Protein AF-A0A061A725-F1 (afdb_monomer_lite)

pLDDT: mean 84.01, std 18.47, range [31.19, 98.44]

InterPro domains:
  IPR010255 Haem peroxidase superfamily [SSF48113] (34-214)
  IPR019791 Haem peroxidase, animal-type [PF03098] (35-185)
  IPR019791 Haem peroxidase, animal-type [PS50292] (1-208)
  IPR037120 Haem peroxidase domain superfamily, animal type [G3DSA:1.10.640.10] (31-216)

Structure (mmCIF, N/CA/C/O backbone):
data_AF-A0A061A725-F1
#
_entry.id   AF-A0A061A725-F1
#
loop_
_atom_site.group_PDB
_atom_site.id
_atom_site.type_symbol
_atom_site.label_atom_id
_atom_site.label_alt_id
_atom_site.label_comp_id
_atom_site.label_asym_id
_atom_site.label_entity_id
_atom_site.label_seq_id
_atom_site.pdbx_PDB_ins_code
_atom_site.Cartn_x
_atom_site.Cartn_y
_atom_site.Cartn_z
_atom_site.occupancy
_atom_site.B_iso_or_equiv
_atom_site.auth_seq_id
_atom_site.auth_comp_id
_atom_site.auth_asym_id
_atom_site.auth_atom_id
_atom_site.pdbx_PDB_model_num
ATOM 1 N N . MET A 1 1 ? -7.471 28.308 19.945 1.00 39.19 1 MET A N 1
ATOM 2 C CA . MET A 1 1 ? -6.662 27.085 19.756 1.00 39.19 1 MET A CA 1
ATOM 3 C C . MET A 1 1 ? -7.588 25.907 19.963 1.00 39.19 1 MET A C 1
ATOM 5 O O . MET A 1 1 ? -8.139 25.799 21.049 1.00 39.19 1 MET A O 1
ATOM 9 N N . LEU A 1 2 ? -7.832 25.091 18.937 1.00 43.28 2 LEU A N 1
ATOM 10 C CA . LEU A 1 2 ? -8.512 23.812 19.145 1.00 43.28 2 LEU A CA 1
ATOM 11 C C . LEU A 1 2 ? -7.554 22.912 19.941 1.00 43.28 2 LEU A C 1
ATOM 13 O O . LEU A 1 2 ? -6.377 22.825 19.594 1.00 43.28 2 LEU A O 1
ATOM 17 N N . ASN A 1 3 ? -8.033 22.305 21.029 1.00 53.34 3 ASN A N 1
ATOM 18 C CA . ASN A 1 3 ? -7.300 21.249 21.731 1.00 53.34 3 ASN A CA 1
ATOM 19 C C . ASN A 1 3 ? -7.054 20.075 20.759 1.00 53.34 3 ASN A C 1
ATOM 21 O O . ASN A 1 3 ? -7.778 19.937 19.772 1.00 53.34 3 ASN A O 1
ATOM 25 N N . THR A 1 4 ? -6.059 19.225 21.016 1.00 57.47 4 THR A N 1
ATOM 26 C CA . THR A 1 4 ? -5.721 18.073 20.159 1.00 57.47 4 THR A CA 1
ATOM 27 C C . THR A 1 4 ? -6.929 17.174 19.879 1.00 57.47 4 THR A C 1
ATOM 29 O O . THR A 1 4 ? -7.073 16.704 18.755 1.00 57.47 4 THR A O 1
ATOM 32 N N . THR A 1 5 ? -7.844 17.022 20.841 1.00 61.50 5 THR A N 1
ATOM 33 C CA . THR A 1 5 ? -9.138 16.337 20.667 1.00 61.50 5 THR A CA 1
ATOM 34 C C . THR A 1 5 ? -10.045 17.027 19.645 1.00 61.50 5 THR A C 1
ATOM 36 O O . THR A 1 5 ? -10.492 16.389 18.700 1.00 61.50 5 THR A O 1
ATOM 39 N N . GLY A 1 6 ? -10.213 18.349 19.733 1.00 63.69 6 GLY A N 1
ATOM 40 C CA . GLY A 1 6 ? -11.041 19.111 18.789 1.00 63.69 6 GLY A CA 1
ATOM 41 C C . GLY A 1 6 ? -10.505 19.132 17.350 1.00 63.69 6 GLY A C 1
ATOM 42 O O . GLY A 1 6 ? -11.273 19.309 16.407 1.00 63.69 6 GLY A O 1
ATOM 43 N N . VAL A 1 7 ? -9.197 18.933 17.149 1.00 66.94 7 VAL A N 1
ATOM 44 C CA . VAL A 1 7 ? -8.611 18.776 15.804 1.00 66.94 7 VAL A CA 1
ATOM 45 C C . VAL A 1 7 ? -8.914 17.390 15.230 1.00 66.94 7 VAL A C 1
ATOM 47 O O . VAL A 1 7 ? -9.243 17.285 14.049 1.00 66.94 7 VAL A O 1
ATOM 50 N N . VAL A 1 8 ? -8.838 16.339 16.050 1.00 69.50 8 VAL A N 1
ATOM 51 C CA . VAL A 1 8 ? -9.175 14.967 15.637 1.00 69.50 8 VAL A CA 1
ATOM 52 C C . VAL A 1 8 ? -10.655 14.864 15.276 1.00 69.50 8 VAL A C 1
ATOM 54 O O . VAL A 1 8 ? -10.969 14.355 14.201 1.00 69.50 8 VAL A O 1
ATOM 57 N N . ASP A 1 9 ? -11.541 15.438 16.092 1.00 64.25 9 ASP A N 1
ATOM 58 C CA . ASP A 1 9 ? -12.985 15.472 15.827 1.00 64.25 9 ASP A CA 1
ATOM 59 C C . ASP A 1 9 ? -13.295 16.164 14.493 1.00 64.25 9 ASP A C 1
ATOM 61 O O . ASP A 1 9 ? -14.059 15.655 13.670 1.00 64.25 9 ASP A O 1
ATOM 65 N N . LEU A 1 10 ? -12.628 17.290 14.217 1.00 65.38 10 LEU A N 1
ATOM 66 C CA . LEU A 1 10 ? -12.783 18.018 12.960 1.00 65.38 10 LEU A CA 1
ATOM 67 C C . LEU A 1 10 ? -12.287 17.212 11.749 1.00 65.38 10 LEU A C 1
ATOM 69 O O . LEU A 1 10 ? -12.933 17.225 10.701 1.00 65.38 10 LEU A O 1
ATOM 73 N N . ILE A 1 11 ? -11.151 16.519 11.867 1.00 69.56 11 ILE A N 1
ATOM 74 C CA . ILE A 1 11 ? -10.603 15.684 10.786 1.00 69.56 11 ILE A CA 1
ATOM 75 C C . ILE A 1 11 ? -11.539 14.512 10.504 1.00 69.56 11 ILE A C 1
ATOM 77 O O . ILE A 1 11 ? -11.893 14.275 9.349 1.00 69.56 11 ILE A O 1
ATOM 81 N N . ILE A 1 12 ? -11.974 13.816 11.556 1.00 63.03 12 ILE A N 1
ATOM 82 C CA . ILE A 1 12 ? -12.902 12.693 11.458 1.00 63.03 12 ILE A CA 1
ATOM 83 C C . ILE A 1 12 ? -14.193 13.164 10.779 1.00 63.03 12 ILE A C 1
ATOM 85 O O . ILE A 1 12 ? -14.629 12.538 9.818 1.00 63.03 12 ILE A O 1
ATOM 89 N N . ASN A 1 13 ? -14.763 14.302 11.179 1.00 60.22 13 ASN A N 1
ATOM 90 C CA . ASN A 1 13 ? -15.973 14.847 10.555 1.00 60.22 13 ASN A CA 1
ATOM 91 C C . ASN A 1 13 ? -15.783 15.235 9.082 1.00 60.22 13 ASN A C 1
ATOM 93 O O . ASN A 1 13 ? -16.690 15.022 8.283 1.00 60.22 13 ASN A O 1
ATOM 97 N N . LYS A 1 14 ? -14.602 15.721 8.684 1.00 60.66 14 LYS A N 1
ATOM 98 C CA . LYS A 1 14 ? -14.328 16.097 7.288 1.00 60.66 14 LYS A CA 1
ATOM 99 C C . LYS A 1 14 ? -14.050 14.915 6.357 1.00 60.66 14 LYS A C 1
ATOM 101 O O . LYS A 1 14 ? -14.504 14.950 5.218 1.00 60.66 14 LYS A O 1
ATOM 106 N N . ILE A 1 15 ? -13.355 13.866 6.810 1.00 59.12 15 ILE A N 1
ATOM 107 C CA . ILE A 1 15 ? -13.051 12.683 5.974 1.00 59.12 15 ILE A CA 1
ATOM 108 C C . ILE A 1 15 ? -14.338 11.996 5.476 1.00 59.12 15 ILE A C 1
ATOM 110 O O . ILE A 1 15 ? -14.355 11.452 4.379 1.00 59.12 15 ILE A O 1
ATOM 114 N N . LYS A 1 16 ? -15.430 12.071 6.245 1.00 52.19 16 LYS A N 1
ATOM 115 C CA . LYS A 1 16 ? -16.720 11.410 5.959 1.00 52.19 16 LYS A CA 1
ATOM 116 C C . LYS A 1 16 ? -17.567 12.092 4.884 1.00 52.19 16 LYS A C 1
ATOM 118 O O . LYS A 1 16 ? -18.522 11.497 4.389 1.00 52.19 16 LYS A O 1
ATOM 123 N N . VAL A 1 17 ? -17.258 13.355 4.605 1.00 51.66 17 VAL A N 1
ATOM 124 C CA . VAL A 1 17 ? -18.004 14.219 3.682 1.00 51.66 17 VAL A CA 1
ATOM 125 C C . VAL A 1 17 ? -17.367 14.213 2.295 1.00 51.66 17 VAL A C 1
ATOM 127 O O . VAL A 1 17 ? -18.042 14.434 1.292 1.00 51.66 17 VAL A O 1
ATOM 130 N N . ILE A 1 18 ? -16.064 13.933 2.231 1.00 52.62 18 ILE A N 1
ATOM 131 C CA . ILE A 1 18 ? -15.333 13.880 0.973 1.00 52.62 18 ILE A CA 1
ATOM 132 C C . ILE A 1 18 ? -15.787 12.633 0.214 1.00 52.62 18 ILE A C 1
ATOM 134 O O . ILE A 1 18 ? -15.523 11.504 0.632 1.00 52.62 18 ILE A O 1
ATOM 138 N N . LYS A 1 19 ? -16.451 12.834 -0.929 1.00 53.91 19 LYS A N 1
ATOM 139 C CA . LYS A 1 19 ? -16.669 11.757 -1.893 1.00 53.91 19 LYS A CA 1
ATOM 140 C C . LYS A 1 19 ? -15.294 11.296 -2.354 1.00 53.91 19 LYS A C 1
ATOM 142 O O . LYS A 1 19 ? -14.575 12.030 -3.038 1.00 53.91 19 LYS A O 1
ATOM 147 N N . VAL A 1 20 ? -14.936 10.077 -1.959 1.00 54.81 20 VAL A N 1
ATOM 148 C CA . VAL A 1 20 ? -13.741 9.397 -2.456 1.00 54.81 20 VAL A CA 1
ATOM 149 C C . VAL A 1 20 ? -13.805 9.450 -3.982 1.00 54.81 20 VAL A C 1
ATOM 151 O O . VAL A 1 20 ? -14.817 9.081 -4.576 1.00 54.81 20 VAL A O 1
ATOM 154 N N . ILE A 1 21 ? -12.761 10.000 -4.606 1.00 51.84 21 ILE A N 1
ATOM 155 C CA . ILE A 1 21 ? -12.629 10.049 -6.068 1.00 51.84 21 ILE A CA 1
ATOM 156 C C . ILE A 1 21 ? -12.755 8.589 -6.590 1.00 51.84 21 ILE A C 1
ATOM 158 O O . ILE A 1 21 ? -12.402 7.659 -5.865 1.00 51.84 21 ILE A O 1
ATOM 162 N N . ASN A 1 22 ? -13.280 8.341 -7.791 1.00 48.12 22 ASN A N 1
ATOM 163 C CA . ASN A 1 22 ? -13.464 6.970 -8.307 1.00 48.12 22 ASN A CA 1
ATOM 164 C C . ASN A 1 22 ? -12.147 6.187 -8.345 1.00 48.12 22 ASN A C 1
ATOM 166 O O . ASN A 1 22 ? -11.198 6.672 -8.942 1.00 48.12 22 ASN A O 1
ATOM 170 N N . ILE A 1 23 ? -12.092 4.983 -7.763 1.00 51.72 23 ILE A N 1
ATOM 171 C CA . ILE A 1 23 ? -10.902 4.111 -7.791 1.00 51.72 23 ILE A CA 1
ATOM 172 C C . ILE A 1 23 ? -10.716 3.563 -9.216 1.00 51.72 23 ILE A C 1
ATOM 174 O O . ILE A 1 23 ? -11.106 2.440 -9.532 1.00 51.72 23 ILE A O 1
ATOM 178 N N . ASP A 1 24 ? -10.127 4.371 -10.084 1.00 49.53 24 ASP A N 1
ATOM 179 C CA . ASP A 1 24 ? -9.698 3.998 -11.424 1.00 49.53 24 ASP A CA 1
ATOM 180 C C . ASP A 1 24 ? -8.161 4.005 -11.519 1.00 49.53 24 ASP A C 1
ATOM 182 O O . ASP A 1 24 ? -7.440 4.325 -10.569 1.00 49.53 24 ASP A O 1
ATOM 186 N N . VAL A 1 25 ? -7.628 3.615 -12.678 1.00 50.94 25 VAL A N 1
ATOM 187 C CA . VAL A 1 25 ? -6.174 3.565 -12.928 1.00 50.94 25 VAL A CA 1
ATOM 188 C C . VAL A 1 25 ? -5.516 4.944 -12.736 1.00 50.94 25 VAL A C 1
ATOM 190 O O . VAL A 1 25 ? -4.330 5.028 -12.415 1.00 50.94 25 VAL A O 1
ATOM 193 N N . TYR A 1 26 ? -6.286 6.028 -12.862 1.00 53.75 26 TYR A N 1
ATOM 194 C CA . TYR A 1 26 ? -5.825 7.407 -12.723 1.00 53.75 26 TYR A CA 1
ATOM 195 C C . TYR A 1 26 ? -5.861 7.923 -11.282 1.00 53.75 26 TYR A C 1
ATOM 197 O O . TYR A 1 26 ? -5.245 8.947 -10.992 1.00 53.75 26 TYR A O 1
ATOM 205 N N . TRP A 1 27 ? -6.490 7.204 -10.350 1.00 51.94 27 TRP A N 1
ATOM 206 C CA . TRP A 1 27 ? -6.562 7.603 -8.942 1.00 51.94 27 TRP A CA 1
ATOM 207 C C . TRP A 1 27 ? -5.199 7.788 -8.282 1.00 51.94 27 TRP A C 1
ATOM 209 O O . TRP A 1 27 ? -4.999 8.648 -7.423 1.00 51.94 27 TRP A O 1
ATOM 219 N N . TRP A 1 28 ? -4.232 6.982 -8.709 1.00 51.03 28 TRP A N 1
ATOM 220 C CA . TRP A 1 28 ? -2.876 7.011 -8.181 1.00 51.03 28 TRP A CA 1
ATOM 221 C C . TRP A 1 28 ? -2.084 8.227 -8.680 1.00 51.03 28 TRP A C 1
ATOM 223 O O . TRP A 1 28 ? -1.073 8.558 -8.073 1.00 51.03 28 TRP A O 1
ATOM 233 N N . ALA A 1 29 ? -2.556 8.943 -9.707 1.00 48.28 29 ALA A N 1
ATOM 234 C CA . ALA A 1 29 ? -1.802 9.944 -10.465 1.00 48.28 29 ALA A CA 1
ATOM 235 C C . ALA A 1 29 ? -1.529 11.288 -9.757 1.00 48.28 29 ALA A C 1
ATOM 237 O O . ALA A 1 29 ? -1.037 12.208 -10.404 1.00 48.28 29 ALA A O 1
ATOM 238 N N . PHE A 1 30 ? -1.839 11.447 -8.463 1.00 54.41 30 PHE A N 1
ATOM 239 C CA . PHE A 1 30 ? -1.761 12.766 -7.814 1.00 54.41 30 PHE A CA 1
ATOM 240 C C . PHE A 1 30 ? -0.700 12.880 -6.712 1.00 54.41 30 PHE A C 1
ATOM 242 O O . PHE A 1 30 ? 0.356 13.459 -6.938 1.00 54.41 30 PHE A O 1
ATOM 249 N N . SER A 1 31 ? -0.955 12.384 -5.499 1.00 56.53 31 SER A N 1
ATOM 250 C CA . SER A 1 31 ? -0.033 12.579 -4.360 1.00 56.53 31 SER A CA 1
ATOM 251 C C . SER A 1 31 ? 0.803 11.340 -4.006 1.00 56.53 31 SER A C 1
ATOM 253 O O . SER A 1 31 ? 2.011 11.485 -3.804 1.00 56.53 31 SER A O 1
ATOM 255 N N . PRO A 1 32 ? 0.238 10.116 -3.972 1.00 61.28 32 PRO A N 1
ATOM 256 C CA . PRO A 1 32 ? 1.014 8.929 -3.613 1.00 61.28 32 PRO A CA 1
ATOM 257 C C . PRO A 1 32 ? 2.071 8.537 -4.657 1.00 61.28 32 PRO A C 1
ATOM 259 O O . PRO A 1 32 ? 3.076 7.935 -4.284 1.00 61.28 32 PRO A O 1
ATOM 262 N N . LEU A 1 33 ? 1.862 8.870 -5.937 1.00 75.88 33 LEU A N 1
ATOM 263 C CA . LEU A 1 33 ? 2.775 8.496 -7.022 1.00 75.88 33 LEU A CA 1
ATOM 264 C C . LEU A 1 33 ? 4.117 9.227 -6.965 1.00 75.88 33 LEU A C 1
ATOM 266 O O . LEU A 1 33 ? 5.129 8.592 -7.185 1.00 75.88 33 LEU A O 1
ATOM 270 N N . ASP A 1 34 ? 4.154 10.517 -6.629 1.00 78.62 34 ASP A N 1
ATOM 271 C CA . ASP A 1 34 ? 5.414 11.285 -6.671 1.00 78.62 34 ASP A CA 1
ATOM 272 C C . ASP A 1 34 ? 5.893 11.759 -5.291 1.00 78.62 34 ASP A C 1
ATOM 274 O O . ASP A 1 34 ? 7.074 12.064 -5.090 1.00 78.62 34 ASP A O 1
ATOM 278 N N . TYR A 1 35 ? 4.986 11.830 -4.312 1.00 85.44 35 TYR A N 1
ATOM 279 C CA . TYR A 1 35 ? 5.240 12.488 -3.030 1.00 85.44 35 TYR A CA 1
ATOM 280 C C . TYR A 1 35 ? 5.041 11.580 -1.808 1.00 85.44 35 TYR A C 1
ATOM 282 O O . TYR A 1 35 ? 4.995 12.085 -0.682 1.00 85.44 35 TYR A O 1
ATOM 290 N N . MET A 1 36 ? 5.002 10.252 -1.978 1.00 87.88 36 MET A N 1
ATOM 291 C CA . MET A 1 36 ? 5.005 9.321 -0.843 1.00 87.88 36 MET A CA 1
ATOM 292 C C . MET A 1 36 ? 6.300 9.461 -0.036 1.00 87.88 36 MET A C 1
ATOM 294 O O . MET A 1 36 ? 7.381 9.595 -0.605 1.00 87.88 36 MET A O 1
ATOM 298 N N . TYR A 1 37 ? 6.224 9.415 1.294 1.00 88.94 37 TYR A N 1
ATOM 299 C CA . TYR A 1 37 ? 7.407 9.539 2.148 1.00 88.94 37 TYR A CA 1
ATOM 300 C C . TYR A 1 37 ? 8.433 8.441 1.852 1.00 88.94 37 TYR A C 1
ATOM 302 O O . TYR A 1 37 ? 8.147 7.251 1.972 1.00 88.94 37 TYR A O 1
ATOM 310 N N . GLY A 1 38 ? 9.642 8.860 1.480 1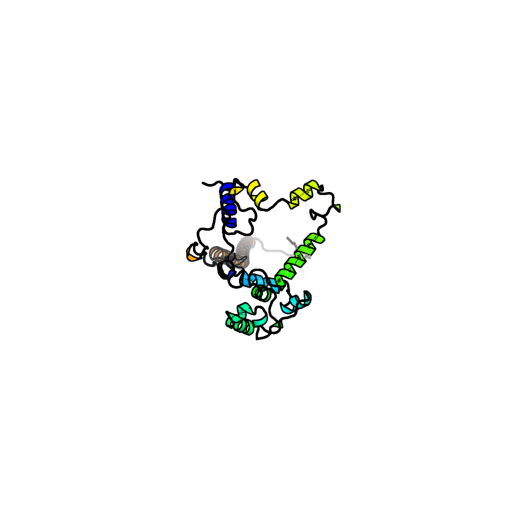.00 88.25 38 GLY A N 1
ATOM 311 C CA . GLY A 1 38 ? 10.729 7.935 1.194 1.00 88.25 38 GLY A CA 1
ATOM 312 C C . GLY A 1 38 ? 11.352 7.388 2.487 1.00 88.25 38 GLY A C 1
ATOM 313 O O . GLY A 1 38 ? 11.639 8.165 3.399 1.00 88.25 38 GLY A O 1
ATOM 314 N N . PRO A 1 39 ? 11.594 6.068 2.593 1.00 87.12 39 PRO A N 1
ATOM 315 C CA . PRO A 1 39 ? 12.059 5.446 3.837 1.00 87.12 39 PRO A CA 1
ATOM 316 C C . PRO A 1 39 ? 13.566 5.603 4.099 1.00 87.12 39 PRO A C 1
ATOM 318 O O . PRO A 1 39 ? 14.034 5.298 5.191 1.00 87.12 39 PRO A O 1
ATOM 321 N N . LEU A 1 40 ? 14.347 6.013 3.094 1.00 87.38 40 LEU A N 1
ATOM 322 C CA . LEU A 1 40 ? 15.813 6.003 3.143 1.00 87.38 40 LEU A CA 1
ATOM 323 C C . LEU A 1 40 ? 16.404 7.348 2.692 1.00 87.38 40 LEU A C 1
ATOM 325 O O . LEU A 1 40 ? 16.237 8.379 3.335 1.00 87.38 40 LEU A O 1
ATOM 329 N N . ARG A 1 41 ? 17.139 7.339 1.577 1.00 89.00 41 ARG A N 1
ATOM 330 C CA . ARG A 1 41 ? 17.987 8.447 1.124 1.00 89.00 41 ARG A CA 1
ATOM 331 C C . ARG A 1 41 ? 17.206 9.654 0.607 1.00 89.00 41 ARG A C 1
ATOM 333 O O . ARG A 1 41 ? 17.782 10.731 0.502 1.00 89.00 41 ARG A O 1
ATOM 340 N N . PHE A 1 42 ? 15.945 9.484 0.241 1.00 92.88 42 PHE A N 1
ATOM 341 C CA . PHE A 1 42 ? 15.110 10.534 -0.333 1.00 92.88 42 PHE A CA 1
ATOM 342 C C . PHE A 1 42 ? 13.906 10.778 0.571 1.00 92.88 42 PHE A C 1
ATOM 344 O O . PHE A 1 42 ? 13.352 9.827 1.109 1.00 92.88 42 PHE A O 1
ATOM 351 N N . SER A 1 43 ? 13.494 12.036 0.729 1.00 93.00 43 SER A N 1
ATOM 352 C CA . SER A 1 43 ? 12.316 12.398 1.531 1.00 93.00 43 SER A CA 1
ATOM 353 C C . SER A 1 43 ? 10.990 12.088 0.836 1.00 93.00 43 SER A C 1
ATOM 355 O O . SER A 1 43 ? 9.953 12.012 1.499 1.00 93.00 43 SER A O 1
ATOM 357 N N . ARG A 1 44 ? 11.017 11.896 -0.487 1.00 93.25 44 ARG A N 1
ATOM 358 C CA . ARG A 1 44 ? 9.879 11.520 -1.333 1.00 93.25 44 ARG A CA 1
ATOM 359 C C . ARG A 1 44 ? 10.249 10.320 -2.207 1.00 93.25 44 ARG A C 1
ATOM 361 O O . ARG A 1 44 ? 11.430 10.097 -2.477 1.00 93.25 44 ARG A O 1
ATOM 368 N N . SER A 1 45 ? 9.251 9.545 -2.598 1.00 91.31 45 SER A N 1
ATOM 369 C CA . SER A 1 45 ? 9.361 8.300 -3.353 1.00 91.31 45 SER A CA 1
ATOM 370 C C . SER A 1 45 ? 8.053 8.007 -4.078 1.00 91.31 45 SER A C 1
ATOM 372 O O . SER A 1 45 ? 7.023 8.589 -3.740 1.00 91.31 45 SER A O 1
ATOM 374 N N . ASP A 1 46 ? 8.112 7.072 -5.020 1.00 90.69 46 ASP A N 1
ATOM 375 C CA . ASP A 1 46 ? 6.950 6.628 -5.776 1.00 90.69 46 ASP A CA 1
ATOM 376 C C . ASP A 1 46 ? 6.303 5.399 -5.133 1.00 90.69 46 ASP A C 1
ATOM 378 O O . ASP A 1 46 ? 6.914 4.329 -5.058 1.00 90.69 46 ASP A O 1
ATOM 382 N N . LEU A 1 47 ? 5.063 5.547 -4.646 1.00 90.00 47 LEU A N 1
ATOM 383 C CA . LEU A 1 47 ? 4.334 4.453 -4.003 1.00 90.00 47 LEU A CA 1
ATOM 384 C C . LEU A 1 47 ? 4.035 3.300 -4.967 1.00 90.00 47 LEU A C 1
ATOM 386 O O . LEU A 1 47 ? 4.102 2.141 -4.555 1.00 90.00 47 LEU A O 1
ATOM 390 N N . VAL A 1 48 ? 3.685 3.592 -6.219 1.00 89.75 48 VAL A N 1
ATOM 391 C CA . VAL A 1 48 ? 3.335 2.582 -7.227 1.00 89.75 48 VAL A CA 1
ATOM 392 C C . VAL A 1 48 ? 4.582 1.782 -7.583 1.00 89.75 48 VAL A C 1
ATOM 394 O O . VAL A 1 48 ? 4.562 0.553 -7.493 1.00 89.75 48 VAL A O 1
ATOM 397 N N . ALA A 1 49 ? 5.698 2.454 -7.865 1.00 91.31 49 ALA A N 1
ATOM 398 C CA . ALA A 1 49 ? 6.978 1.802 -8.117 1.00 91.31 49 ALA A CA 1
ATOM 399 C C . ALA A 1 49 ? 7.449 0.982 -6.907 1.00 91.31 49 ALA A C 1
ATOM 401 O O . ALA A 1 49 ? 7.887 -0.157 -7.069 1.00 91.31 49 ALA A O 1
ATOM 402 N N . LEU A 1 50 ? 7.320 1.511 -5.684 1.00 92.25 50 LEU A N 1
ATOM 403 C CA . LEU A 1 50 ? 7.632 0.765 -4.461 1.00 92.25 50 LEU A CA 1
ATOM 404 C C . LEU A 1 50 ? 6.732 -0.460 -4.284 1.00 92.25 50 LEU A C 1
ATOM 406 O O . LEU A 1 50 ? 7.205 -1.490 -3.810 1.00 92.25 50 LEU A O 1
ATOM 410 N N . THR A 1 51 ? 5.457 -0.372 -4.662 1.00 92.38 51 THR A N 1
ATOM 411 C CA . THR A 1 51 ? 4.513 -1.493 -4.572 1.00 92.38 51 THR A CA 1
ATOM 412 C C . THR A 1 51 ? 4.853 -2.583 -5.583 1.00 92.38 51 THR A C 1
ATOM 414 O O . THR A 1 51 ? 4.891 -3.755 -5.213 1.00 92.38 51 THR A O 1
ATOM 417 N N . VAL A 1 52 ? 5.199 -2.215 -6.820 1.00 94.44 52 VAL A N 1
ATOM 418 C CA . VAL A 1 52 ? 5.703 -3.161 -7.830 1.00 94.44 52 VAL A CA 1
ATOM 419 C C . VAL A 1 52 ? 6.995 -3.825 -7.350 1.00 94.44 52 VAL A C 1
ATOM 421 O O . VAL A 1 52 ? 7.091 -5.051 -7.350 1.00 94.44 52 VAL A O 1
ATOM 424 N N . GLN A 1 53 ? 7.965 -3.048 -6.857 1.00 95.56 53 GLN A N 1
ATOM 425 C CA . GLN A 1 53 ? 9.220 -3.605 -6.340 1.00 95.56 53 GLN A CA 1
ATOM 426 C C . GLN A 1 53 ? 9.004 -4.511 -5.127 1.00 95.56 53 GLN A C 1
ATOM 428 O O . GLN A 1 53 ? 9.651 -5.546 -5.019 1.00 95.56 53 GLN A O 1
ATOM 433 N N . ARG A 1 54 ? 8.061 -4.173 -4.243 1.00 95.81 54 ARG A N 1
ATOM 434 C CA . ARG A 1 54 ? 7.670 -5.036 -3.124 1.00 95.81 54 ARG A CA 1
ATOM 435 C C . ARG A 1 54 ? 7.039 -6.340 -3.608 1.00 95.81 54 ARG A C 1
ATOM 437 O O . ARG A 1 54 ? 7.312 -7.389 -3.040 1.00 95.81 54 ARG A O 1
ATOM 444 N N . GLY A 1 55 ? 6.225 -6.290 -4.662 1.00 96.56 55 GLY A N 1
ATOM 445 C CA . GLY A 1 55 ? 5.688 -7.492 -5.296 1.00 96.56 55 GLY A CA 1
ATOM 446 C C . GLY A 1 55 ? 6.790 -8.408 -5.833 1.00 96.56 55 GLY A C 1
ATOM 447 O O . GLY A 1 55 ? 6.742 -9.615 -5.612 1.00 96.56 55 GLY A O 1
ATOM 448 N N . ARG A 1 56 ? 7.820 -7.829 -6.461 1.00 97.31 56 ARG A N 1
ATOM 449 C CA . ARG A 1 56 ? 9.006 -8.566 -6.930 1.00 97.31 56 ARG A CA 1
ATOM 450 C C . ARG A 1 56 ? 9.825 -9.151 -5.783 1.00 97.31 56 ARG A C 1
ATOM 452 O O . ARG A 1 56 ? 10.228 -10.304 -5.869 1.00 97.31 56 ARG A O 1
ATOM 459 N N . ASP A 1 57 ? 10.039 -8.383 -4.716 1.00 97.94 57 ASP A N 1
ATOM 460 C CA . ASP A 1 57 ? 10.775 -8.813 -3.518 1.00 97.94 57 ASP A CA 1
ATOM 461 C C . ASP A 1 57 ? 10.105 -10.013 -2.830 1.00 97.94 57 ASP A C 1
ATOM 463 O O . ASP A 1 57 ? 10.766 -10.988 -2.479 1.00 97.94 57 ASP A O 1
ATOM 467 N N . PHE A 1 58 ? 8.772 -10.002 -2.737 1.00 97.50 58 PHE A N 1
ATOM 468 C CA . PHE A 1 58 ? 8.002 -11.144 -2.238 1.00 97.50 58 PHE A CA 1
ATOM 469 C C . PHE A 1 58 ? 7.877 -12.304 -3.233 1.00 97.50 58 PHE A C 1
ATOM 471 O O . PHE A 1 58 ? 7.299 -13.333 -2.885 1.00 97.50 58 PHE A O 1
ATOM 478 N N . GLY A 1 59 ? 8.393 -12.160 -4.458 1.00 97.38 59 GLY A N 1
ATOM 479 C CA . GLY A 1 59 ? 8.286 -13.181 -5.496 1.00 97.38 59 GLY A CA 1
ATOM 480 C C . GLY A 1 59 ? 6.839 -13.469 -5.894 1.00 97.38 59 GLY A C 1
ATOM 481 O O . GLY A 1 59 ? 6.482 -14.630 -6.091 1.00 97.38 59 GLY A O 1
ATOM 482 N N . LEU A 1 60 ? 5.990 -12.435 -5.964 1.00 97.75 60 LEU A N 1
ATOM 483 C CA . LEU A 1 60 ? 4.596 -12.613 -6.364 1.00 97.75 60 LEU A CA 1
ATOM 484 C C . LEU A 1 60 ? 4.507 -13.224 -7.774 1.00 97.75 60 LEU A C 1
ATOM 486 O O . LEU A 1 60 ? 5.283 -12.839 -8.654 1.00 97.75 60 LEU A O 1
ATOM 490 N N . PRO A 1 61 ? 3.552 -14.143 -8.014 1.00 97.75 61 PRO A N 1
ATOM 491 C CA . PRO A 1 61 ? 3.352 -14.701 -9.341 1.00 97.75 61 PRO A CA 1
ATOM 492 C C . PRO A 1 61 ? 2.857 -13.637 -10.327 1.00 97.75 61 PRO A C 1
ATOM 494 O O . PRO A 1 61 ? 2.343 -12.580 -9.942 1.00 97.75 61 PRO A O 1
ATOM 497 N N . SER A 1 62 ? 2.984 -13.938 -11.620 1.00 98.06 62 SER A N 1
ATOM 498 C CA . SER A 1 62 ? 2.396 -13.106 -12.671 1.00 98.06 62 SER A CA 1
ATOM 499 C C . SER A 1 62 ? 0.875 -13.025 -12.529 1.00 98.06 62 SER A C 1
ATOM 501 O O . SER A 1 62 ? 0.224 -13.893 -11.944 1.00 98.06 62 SER A O 1
ATOM 503 N N . TYR A 1 63 ? 0.295 -11.987 -13.117 1.00 98.12 63 TYR A N 1
ATOM 504 C CA . TYR A 1 63 ? -1.142 -11.766 -13.168 1.00 98.12 63 TYR A CA 1
ATOM 505 C C . TYR A 1 63 ? -1.902 -13.002 -13.675 1.00 98.12 63 TYR A C 1
ATOM 507 O O . TYR A 1 63 ? -2.831 -13.455 -13.010 1.00 98.12 63 TYR A O 1
ATOM 515 N N . ASN A 1 64 ? -1.471 -13.612 -14.784 1.00 98.00 64 ASN A N 1
ATOM 516 C CA . ASN A 1 64 ? -2.136 -14.801 -15.328 1.00 98.00 64 ASN A CA 1
ATOM 517 C C . ASN A 1 64 ? -1.971 -16.044 -14.443 1.00 98.00 64 ASN A C 1
ATOM 519 O O . ASN A 1 64 ? -2.946 -16.762 -14.245 1.00 98.00 64 ASN A O 1
ATOM 523 N N . GLN A 1 65 ? -0.799 -16.262 -13.838 1.00 98.25 65 GLN A N 1
ATOM 524 C CA . GLN A 1 65 ? -0.619 -17.364 -12.881 1.00 98.25 65 GLN A CA 1
ATOM 525 C C . GLN A 1 65 ? -1.533 -17.213 -11.659 1.00 98.25 65 GLN A C 1
ATOM 527 O O . GLN A 1 65 ? -2.071 -18.195 -11.154 1.00 98.25 65 GLN A O 1
ATOM 532 N N . VAL A 1 66 ? -1.730 -15.980 -11.182 1.00 98.12 66 VAL A N 1
ATOM 533 C CA . VAL A 1 66 ? -2.664 -15.698 -10.086 1.00 98.12 66 VAL A CA 1
ATOM 534 C C . VAL A 1 66 ? -4.100 -15.959 -10.526 1.00 98.12 66 VAL A C 1
ATOM 536 O O . VAL A 1 66 ? -4.843 -16.593 -9.784 1.00 98.12 66 VAL A O 1
ATOM 539 N N . ARG A 1 67 ? -4.494 -15.532 -11.733 1.00 98.06 67 ARG A N 1
ATOM 540 C CA . ARG A 1 67 ? -5.821 -15.842 -12.289 1.00 98.06 67 ARG A CA 1
ATOM 541 C C . ARG A 1 67 ? -6.076 -17.343 -12.310 1.00 98.06 67 ARG A C 1
ATOM 543 O O . ARG A 1 67 ? -7.065 -17.785 -11.738 1.00 98.06 67 ARG A O 1
ATOM 550 N N . GLU A 1 68 ? -5.157 -18.114 -12.880 1.00 97.88 68 GLU A N 1
ATOM 551 C CA . GLU A 1 68 ? -5.255 -19.574 -12.936 1.00 97.88 68 GLU A CA 1
ATOM 552 C C . GLU A 1 68 ? -5.343 -20.196 -11.537 1.00 97.88 68 GLU A C 1
ATOM 554 O O . GLU A 1 68 ? -6.210 -21.033 -11.287 1.00 97.88 68 GLU A O 1
ATOM 559 N N . GLY A 1 69 ? -4.508 -19.741 -10.596 1.00 97.31 69 GLY A N 1
ATOM 560 C CA . GLY A 1 69 ? -4.531 -20.198 -9.203 1.00 97.31 69 GLY A CA 1
ATOM 561 C C . GLY A 1 69 ? -5.842 -19.896 -8.469 1.00 97.31 69 GLY A C 1
ATOM 562 O O . GLY A 1 69 ? -6.209 -20.617 -7.545 1.00 97.31 69 GLY A O 1
ATOM 563 N N . LEU A 1 70 ? -6.572 -18.866 -8.902 1.00 97.12 70 LEU A N 1
ATOM 564 C CA . LEU A 1 70 ? -7.904 -18.509 -8.408 1.00 97.12 70 LEU A CA 1
ATOM 565 C C . LEU A 1 70 ? -9.044 -19.178 -9.201 1.00 97.12 70 LEU A C 1
ATOM 567 O O . LEU A 1 70 ? -10.213 -18.903 -8.932 1.00 97.12 70 LEU A O 1
ATOM 571 N N . GLY A 1 71 ? -8.735 -20.031 -10.184 1.00 97.00 71 GLY A N 1
ATOM 572 C CA . GLY A 1 71 ? -9.724 -20.653 -11.071 1.00 97.00 71 GLY A CA 1
ATOM 573 C C . GLY A 1 71 ? -10.335 -19.693 -12.099 1.00 97.00 71 GLY A C 1
ATOM 574 O O . GLY A 1 71 ? -11.398 -19.972 -12.651 1.00 97.00 71 GLY A O 1
ATOM 575 N N . LEU A 1 72 ? -9.689 -18.553 -12.347 1.00 96.62 72 LEU A N 1
ATOM 576 C CA . LEU A 1 72 ? -10.079 -17.569 -13.351 1.00 96.62 72 LEU A CA 1
ATOM 577 C C . LEU A 1 72 ? -9.389 -17.864 -14.687 1.00 96.62 72 LEU A C 1
ATOM 579 O O . LEU A 1 72 ? -8.258 -18.345 -14.733 1.00 96.62 72 LEU A O 1
ATOM 583 N N . VAL A 1 73 ? -10.060 -17.524 -15.788 1.00 96.31 73 VAL A N 1
ATOM 584 C CA . VAL A 1 73 ? -9.508 -17.699 -17.139 1.00 96.31 73 VAL A CA 1
ATOM 585 C C . VAL A 1 73 ? -8.349 -16.714 -17.347 1.00 96.31 73 VAL A C 1
ATOM 587 O O . VAL A 1 73 ? -8.570 -15.515 -17.135 1.00 96.31 73 VAL A O 1
ATOM 590 N N . PRO A 1 74 ? -7.141 -17.164 -17.739 1.00 96.56 74 PRO A N 1
ATOM 591 C CA . PRO A 1 74 ? -6.019 -16.277 -18.036 1.00 96.56 74 PRO A CA 1
ATOM 592 C C . PRO A 1 74 ? -6.331 -15.378 -19.237 1.00 96.56 74 PRO A C 1
ATOM 594 O O . PRO A 1 74 ? -7.140 -15.715 -20.099 1.00 96.56 74 PRO A O 1
ATOM 597 N N . VAL A 1 75 ? -5.690 -14.214 -19.291 1.00 96.19 75 VAL A N 1
ATOM 598 C CA . VAL A 1 75 ? -5.902 -13.240 -20.364 1.00 96.19 75 VAL A CA 1
ATOM 599 C C . VAL A 1 75 ? -4.828 -13.405 -21.439 1.00 96.19 75 VAL A C 1
ATOM 601 O O . VAL A 1 75 ? -3.637 -13.382 -21.133 1.00 96.19 75 VAL A O 1
ATOM 604 N N . GLU A 1 76 ? -5.241 -13.542 -22.701 1.00 95.12 76 GLU A N 1
ATOM 605 C CA . GLU A 1 76 ? -4.323 -13.728 -23.838 1.00 95.12 76 GLU A CA 1
ATOM 606 C C . GLU A 1 76 ? -3.962 -12.420 -24.554 1.00 95.12 76 GLU A C 1
ATOM 608 O O . GLU A 1 76 ? -2.917 -12.330 -25.198 1.00 95.12 76 GLU A O 1
ATOM 613 N N . ARG A 1 77 ? -4.814 -11.391 -24.460 1.00 95.56 77 ARG A N 1
ATOM 614 C CA . ARG A 1 77 ? -4.619 -10.106 -25.145 1.00 95.56 77 ARG A CA 1
ATOM 615 C C . ARG A 1 77 ? -4.655 -8.955 -24.157 1.00 95.56 77 ARG A C 1
ATOM 617 O O . ARG A 1 77 ? -5.512 -8.896 -23.287 1.00 95.56 77 ARG A O 1
ATOM 624 N N . TRP A 1 78 ? -3.772 -7.983 -24.355 1.00 96.06 78 TRP A N 1
ATOM 625 C CA . TRP A 1 78 ? -3.638 -6.825 -23.468 1.00 96.06 78 TRP A CA 1
ATOM 626 C C . TRP A 1 78 ? -4.953 -6.067 -23.257 1.00 96.06 78 TRP A C 1
ATOM 628 O O . TRP A 1 78 ? -5.315 -5.768 -22.124 1.00 96.06 78 TRP A O 1
ATOM 638 N N . GLY A 1 79 ? -5.707 -5.831 -24.332 1.00 93.62 79 GLY A N 1
ATOM 639 C CA . GLY A 1 79 ? -6.993 -5.135 -24.262 1.00 93.62 79 GLY A CA 1
ATOM 640 C C . GLY A 1 79 ? -8.106 -5.900 -23.536 1.00 93.62 79 GLY A C 1
ATOM 641 O O . GLY A 1 79 ? -9.087 -5.283 -23.129 1.00 93.62 79 GLY A O 1
ATOM 642 N N . ASP A 1 80 ? -7.955 -7.213 -23.340 1.00 95.25 80 ASP A N 1
ATOM 643 C CA . ASP A 1 80 ? -8.951 -8.048 -22.661 1.00 95.25 80 ASP A CA 1
ATOM 644 C C . ASP A 1 80 ? -8.823 -7.962 -21.129 1.00 95.25 80 ASP A C 1
ATOM 646 O O . ASP A 1 80 ? -9.736 -8.374 -20.418 1.00 95.25 80 ASP A O 1
ATOM 650 N N . VAL A 1 81 ? -7.731 -7.379 -20.606 1.00 94.75 81 VAL A N 1
ATOM 651 C CA . VAL A 1 81 ? -7.583 -7.086 -19.167 1.00 94.75 81 VAL A CA 1
ATOM 652 C C . VAL A 1 81 ? -8.669 -6.108 -18.709 1.00 94.75 81 VAL A C 1
ATOM 654 O O . VAL A 1 81 ? -9.238 -6.276 -17.635 1.00 94.75 81 VAL A O 1
ATOM 657 N N . ASN A 1 82 ? -8.987 -5.110 -19.538 1.00 95.06 82 ASN A N 1
ATOM 658 C CA . ASN A 1 82 ? -10.123 -4.219 -19.324 1.00 95.06 82 ASN A CA 1
ATOM 659 C C . ASN A 1 82 ? -10.674 -3.722 -20.675 1.00 95.06 82 ASN A C 1
ATOM 661 O O . ASN A 1 82 ? -10.192 -2.720 -21.215 1.00 95.06 82 ASN A O 1
ATOM 665 N N . PRO A 1 83 ? -11.708 -4.393 -21.221 1.00 93.75 83 PRO A N 1
ATOM 666 C CA . PRO A 1 83 ? -12.273 -4.059 -22.530 1.00 93.75 83 PRO A CA 1
ATOM 667 C C . PRO A 1 83 ? -12.852 -2.641 -22.616 1.00 93.75 83 PRO A C 1
ATOM 669 O O . PRO A 1 83 ? -12.798 -2.002 -23.672 1.00 93.75 83 PRO A O 1
ATOM 672 N N . GLN A 1 84 ? -13.397 -2.130 -21.506 1.00 91.88 84 GLN A N 1
ATOM 673 C CA . GLN A 1 84 ? -13.962 -0.783 -21.447 1.00 91.88 84 GLN A CA 1
ATOM 674 C C . GLN A 1 84 ? -12.855 0.268 -21.558 1.00 91.88 84 GLN A C 1
ATOM 676 O O . GLN A 1 84 ? -12.928 1.147 -22.418 1.00 91.88 84 GLN A O 1
ATOM 681 N N . LEU A 1 85 ? -11.791 0.126 -20.759 1.00 90.50 85 LEU A N 1
ATOM 682 C CA . LEU A 1 85 ? -10.632 1.016 -20.817 1.00 90.50 85 LEU A CA 1
ATOM 683 C C . LEU A 1 85 ? -9.898 0.900 -22.155 1.00 90.50 85 LEU A C 1
ATOM 685 O O . LEU A 1 85 ? -9.402 1.894 -22.667 1.00 90.50 85 LEU A O 1
ATOM 689 N N . ASN A 1 86 ? -9.853 -0.286 -22.764 1.00 94.19 86 ASN A N 1
ATOM 690 C CA . ASN A 1 86 ? -9.232 -0.461 -24.076 1.00 94.19 86 ASN A CA 1
ATOM 691 C C . ASN A 1 86 ? -10.007 0.271 -25.182 1.00 94.19 86 ASN A C 1
ATOM 693 O O . ASN A 1 86 ? -9.417 0.749 -26.147 1.00 94.19 86 ASN A O 1
ATOM 697 N N . THR A 1 87 ? -11.326 0.406 -25.028 1.00 94.44 87 THR A N 1
ATOM 698 C CA . THR A 1 87 ? -12.157 1.169 -25.967 1.00 94.44 87 THR A CA 1
ATOM 699 C C . THR A 1 87 ? -11.890 2.672 -25.859 1.00 94.44 87 THR A C 1
ATOM 701 O O . THR A 1 87 ? -11.829 3.358 -26.878 1.00 94.44 87 THR A O 1
ATOM 704 N N . THR A 1 88 ? -11.711 3.199 -24.644 1.00 93.44 88 THR A N 1
ATOM 705 C CA . THR A 1 88 ? -11.510 4.640 -24.407 1.00 93.44 88 THR A CA 1
ATOM 706 C C . THR A 1 88 ? -10.047 5.073 -24.516 1.00 93.44 88 THR A C 1
ATOM 708 O O . THR A 1 88 ? -9.770 6.189 -24.953 1.00 93.44 88 THR A O 1
ATOM 711 N N . ASN A 1 89 ? -9.106 4.199 -24.159 1.00 91.56 89 ASN A N 1
ATOM 712 C CA . ASN A 1 89 ? -7.669 4.446 -24.192 1.00 91.56 89 ASN A CA 1
ATOM 713 C C . ASN A 1 89 ? -6.875 3.209 -24.671 1.00 91.56 89 ASN A C 1
ATOM 715 O O . ASN A 1 89 ? -6.156 2.573 -23.896 1.00 91.56 89 ASN A O 1
ATOM 719 N N . PRO A 1 90 ? -6.936 2.878 -25.972 1.00 94.31 90 PRO A N 1
ATOM 720 C CA . PRO A 1 90 ? -6.183 1.753 -26.527 1.00 94.31 90 PRO A CA 1
ATOM 721 C C . PRO A 1 90 ? -4.663 1.990 -26.547 1.00 94.31 90 PRO A C 1
ATOM 723 O O . PRO A 1 90 ? -3.899 1.037 -26.685 1.00 94.31 90 PRO A O 1
ATOM 726 N N . GLN A 1 91 ? -4.200 3.245 -26.446 1.00 95.00 91 GLN A N 1
ATOM 727 C CA . GLN A 1 91 ? -2.765 3.549 -26.427 1.00 95.00 91 GLN A CA 1
ATOM 728 C C . GLN A 1 91 ? -2.104 3.032 -25.148 1.00 95.00 91 GLN A C 1
ATOM 730 O O . GLN A 1 91 ? -1.024 2.461 -25.228 1.00 95.00 91 GLN A O 1
ATOM 735 N N . LEU A 1 92 ? -2.791 3.125 -24.006 1.00 92.81 92 LEU A N 1
ATOM 736 C CA . LEU A 1 92 ? -2.306 2.595 -22.732 1.00 92.81 92 LEU A CA 1
ATOM 737 C C . LEU A 1 92 ? -1.931 1.112 -22.829 1.00 92.81 92 LEU A C 1
ATOM 739 O O . LEU A 1 92 ? -0.875 0.712 -22.350 1.00 92.81 92 LEU A O 1
ATOM 743 N N . PHE A 1 93 ? -2.764 0.294 -23.479 1.00 95.25 93 PHE A N 1
ATOM 744 C CA . PHE A 1 93 ? -2.486 -1.136 -23.635 1.00 95.25 93 PHE A CA 1
ATOM 745 C C . PHE A 1 93 ? -1.361 -1.420 -24.632 1.00 95.25 93 PHE A C 1
ATOM 747 O O . PHE A 1 93 ? -0.672 -2.426 -24.476 1.00 95.25 93 PHE A O 1
ATOM 754 N N . ARG A 1 94 ? -1.143 -0.544 -25.624 1.00 95.94 94 ARG A N 1
ATOM 755 C CA . ARG A 1 94 ? 0.025 -0.626 -26.516 1.00 95.94 94 ARG A CA 1
ATOM 756 C C . ARG A 1 94 ? 1.314 -0.318 -25.762 1.00 95.94 94 ARG A C 1
ATOM 758 O O . ARG A 1 94 ? 2.230 -1.129 -25.799 1.00 95.94 94 ARG A O 1
ATOM 765 N N . ASP A 1 95 ? 1.340 0.779 -25.011 1.00 95.69 95 ASP A N 1
ATOM 766 C CA . ASP A 1 95 ? 2.509 1.182 -24.222 1.00 95.69 95 ASP A CA 1
ATOM 767 C C . ASP A 1 95 ? 2.844 0.134 -23.150 1.00 95.69 95 ASP A C 1
ATOM 769 O O . ASP A 1 95 ? 4.008 -0.195 -22.918 1.00 95.69 95 ASP A O 1
ATOM 773 N N . LEU A 1 96 ? 1.814 -0.439 -22.522 1.00 94.69 96 LEU A N 1
ATOM 774 C CA . LEU A 1 96 ? 1.963 -1.527 -21.563 1.00 94.69 96 LEU A CA 1
ATOM 775 C C . LEU A 1 96 ? 2.510 -2.796 -22.225 1.00 94.69 96 LEU A C 1
ATOM 777 O O . LEU A 1 96 ? 3.422 -3.418 -21.684 1.00 94.69 96 LEU A O 1
ATOM 781 N N . ALA A 1 97 ? 1.990 -3.172 -23.396 1.00 96.81 97 ALA A N 1
ATOM 782 C CA . ALA A 1 97 ? 2.516 -4.304 -24.144 1.00 96.81 97 ALA A CA 1
ATOM 783 C C . ALA A 1 97 ? 3.998 -4.100 -24.477 1.00 96.81 97 ALA A C 1
ATOM 785 O O . ALA A 1 97 ? 4.799 -4.999 -24.236 1.00 96.81 97 ALA A O 1
ATOM 786 N N . ASP A 1 98 ? 4.377 -2.913 -24.949 1.00 97.56 98 ASP A N 1
ATOM 787 C CA . ASP A 1 98 ? 5.765 -2.574 -25.270 1.00 97.56 98 ASP A CA 1
ATOM 788 C C . ASP A 1 98 ? 6.675 -2.643 -24.032 1.00 97.56 98 ASP A C 1
ATOM 790 O O . ASP A 1 98 ? 7.772 -3.208 -24.106 1.00 97.56 98 ASP A O 1
ATOM 794 N N . LEU A 1 99 ? 6.203 -2.162 -22.873 1.00 96.69 99 LEU A N 1
ATOM 795 C CA . LEU A 1 99 ? 6.924 -2.236 -21.595 1.00 96.69 99 LEU A CA 1
ATOM 796 C C . LEU A 1 99 ? 7.239 -3.681 -21.182 1.00 96.69 99 LEU A C 1
ATOM 798 O O . LEU A 1 99 ? 8.302 -3.947 -20.623 1.00 96.69 99 LEU A O 1
ATOM 802 N N . TYR A 1 100 ? 6.335 -4.613 -21.482 1.00 97.12 100 TYR A N 1
ATOM 803 C CA . TYR A 1 100 ? 6.496 -6.046 -21.220 1.00 97.12 100 TYR A CA 1
ATOM 804 C C . TYR A 1 100 ? 6.978 -6.838 -22.453 1.00 97.12 100 TYR A C 1
ATOM 806 O O . TYR A 1 100 ? 6.885 -8.066 -22.481 1.00 97.12 100 TYR A O 1
ATOM 814 N N . HIS A 1 101 ? 7.532 -6.165 -23.470 1.00 97.12 101 HIS A N 1
ATOM 815 C CA . HIS A 1 101 ? 8.064 -6.776 -24.698 1.00 97.12 101 HIS A CA 1
ATOM 816 C C . HIS A 1 101 ? 7.057 -7.661 -25.457 1.00 97.12 101 HIS A C 1
ATOM 818 O O . HIS A 1 101 ? 7.418 -8.685 -26.037 1.00 97.12 101 HIS A O 1
ATOM 824 N N . GLY A 1 102 ? 5.781 -7.286 -25.420 1.00 95.94 102 GLY A N 1
ATOM 825 C CA . GLY A 1 102 ? 4.664 -8.003 -26.029 1.00 95.94 102 GLY A CA 1
ATOM 826 C C . GLY A 1 102 ? 4.230 -9.268 -25.284 1.00 95.94 102 GLY A C 1
ATOM 827 O O . GLY A 1 102 ? 3.241 -9.883 -25.676 1.00 95.94 102 GLY A O 1
ATOM 828 N N . ASP A 1 103 ? 4.916 -9.655 -24.207 1.00 97.06 103 ASP A N 1
ATOM 829 C CA . ASP A 1 103 ? 4.693 -10.915 -23.502 1.00 97.06 103 ASP A CA 1
ATOM 830 C C . ASP A 1 103 ? 3.763 -10.728 -22.296 1.00 97.06 103 ASP A C 1
ATOM 832 O O . ASP A 1 103 ? 4.189 -10.386 -21.191 1.00 97.06 103 ASP A O 1
ATOM 836 N N . ILE A 1 104 ? 2.470 -10.981 -22.508 1.00 96.62 104 ILE A N 1
ATOM 837 C CA . ILE A 1 104 ? 1.441 -10.834 -21.469 1.00 96.62 104 ILE A CA 1
ATOM 838 C C . ILE A 1 104 ? 1.626 -11.801 -20.292 1.00 96.62 104 ILE A C 1
ATOM 840 O O . ILE A 1 104 ? 1.173 -11.511 -19.186 1.00 96.62 104 ILE A O 1
ATOM 844 N N . SER A 1 105 ? 2.343 -12.917 -20.476 1.00 96.62 105 SER A N 1
ATOM 845 C CA . SER A 1 105 ? 2.621 -13.861 -19.384 1.00 96.62 105 SER A CA 1
ATOM 846 C C . SER A 1 105 ? 3.511 -13.259 -18.291 1.00 96.62 105 SER A C 1
ATOM 848 O O . SER A 1 105 ? 3.516 -13.741 -17.160 1.00 96.62 105 SER A O 1
ATOM 850 N N . LYS A 1 106 ? 4.228 -12.171 -18.604 1.00 96.88 106 LYS A N 1
ATOM 851 C CA . LYS A 1 106 ? 5.078 -11.426 -17.668 1.00 96.88 106 LYS A CA 1
ATOM 852 C C . LYS A 1 106 ? 4.360 -10.288 -16.954 1.00 96.88 106 LYS A C 1
ATOM 854 O O . LYS A 1 106 ? 4.972 -9.670 -16.083 1.00 96.88 106 LYS A O 1
ATOM 859 N N . LEU A 1 107 ? 3.106 -9.994 -17.308 1.00 97.75 107 LEU A N 1
ATOM 860 C CA . LEU A 1 107 ? 2.337 -8.953 -16.638 1.00 97.75 107 LEU A CA 1
ATOM 861 C C . LEU A 1 107 ? 2.278 -9.258 -15.140 1.00 97.75 107 LEU A C 1
ATOM 863 O O . LEU A 1 107 ? 1.865 -10.337 -14.718 1.00 97.75 107 LEU A O 1
ATOM 867 N N . GLU A 1 108 ? 2.722 -8.308 -14.330 1.00 97.81 108 GLU A N 1
ATOM 868 C CA . GLU A 1 108 ? 2.800 -8.474 -12.884 1.00 97.81 108 GLU A CA 1
ATOM 869 C C . GLU A 1 108 ? 1.416 -8.328 -12.246 1.00 97.81 108 GLU A C 1
ATOM 871 O O . GLU A 1 108 ? 0.562 -7.589 -12.743 1.00 97.81 108 GLU A O 1
ATOM 876 N N . LEU A 1 109 ? 1.199 -9.006 -11.113 1.00 97.00 109 LEU A N 1
ATOM 877 C CA . LEU A 1 109 ? -0.094 -9.010 -10.425 1.00 97.00 109 LEU A CA 1
ATOM 878 C C . LEU A 1 109 ? -0.610 -7.597 -10.125 1.00 97.00 109 LEU A C 1
ATOM 880 O O . LEU A 1 109 ? -1.783 -7.320 -10.357 1.00 97.00 109 LEU A O 1
ATOM 884 N N . PHE A 1 110 ? 0.243 -6.713 -9.596 1.00 95.00 110 PHE A N 1
ATOM 885 C CA . PHE A 1 110 ? -0.211 -5.398 -9.146 1.00 95.00 110 PHE A CA 1
ATOM 886 C C . PHE A 1 110 ? -0.690 -4.498 -10.304 1.00 95.00 110 PHE A C 1
ATOM 888 O O . PHE A 1 110 ? -1.839 -4.058 -10.247 1.00 95.00 110 PHE A O 1
ATOM 895 N N . PRO A 1 111 ? 0.095 -4.279 -11.381 1.00 94.00 111 PRO A N 1
ATOM 896 C CA . PRO A 1 111 ? -0.394 -3.580 -12.570 1.00 94.00 111 PRO A CA 1
ATOM 897 C C . PRO A 1 111 ? -1.618 -4.250 -13.206 1.00 94.00 111 PRO A C 1
ATOM 899 O O . PRO A 1 111 ? -2.577 -3.559 -13.534 1.00 94.00 111 PRO A O 1
ATOM 902 N N . GLY A 1 112 ? -1.625 -5.583 -13.336 1.00 94.94 112 GLY A N 1
ATOM 903 C CA . GLY A 1 112 ? -2.752 -6.309 -13.928 1.00 94.94 112 GLY A CA 1
ATOM 904 C C . GLY A 1 112 ? -4.054 -6.136 -13.140 1.00 94.94 112 GLY A C 1
ATOM 905 O O . GLY A 1 112 ? -5.072 -5.759 -13.710 1.00 94.94 112 GLY A O 1
ATOM 906 N N . GLY A 1 113 ? -4.014 -6.330 -11.819 1.00 93.81 113 GLY A N 1
ATOM 907 C CA . GLY A 1 113 ? -5.183 -6.153 -10.953 1.00 93.81 113 GLY A CA 1
ATOM 908 C C . GLY A 1 113 ? -5.653 -4.700 -10.847 1.00 93.81 113 GLY A C 1
ATOM 909 O O . GLY A 1 113 ? -6.847 -4.456 -10.689 1.00 93.81 113 GLY A O 1
ATOM 910 N N . LEU A 1 114 ? -4.743 -3.725 -10.979 1.00 91.06 114 LEU A N 1
ATOM 911 C CA . LEU A 1 114 ? -5.115 -2.311 -11.053 1.00 91.06 114 LEU A CA 1
ATOM 912 C C . LEU A 1 114 ? -5.880 -1.997 -12.346 1.00 91.06 114 LEU A C 1
ATOM 914 O O . LEU A 1 114 ? -6.868 -1.268 -12.311 1.00 91.06 114 LEU A O 1
ATOM 918 N N . LEU A 1 115 ? -5.446 -2.560 -13.476 1.00 93.25 115 LEU A N 1
ATOM 919 C CA . LEU A 1 115 ? -6.074 -2.336 -14.780 1.00 93.25 115 LEU A CA 1
ATOM 920 C C . LEU A 1 115 ? -7.485 -2.915 -14.876 1.00 93.25 115 LEU A C 1
ATOM 922 O O . LEU A 1 115 ? -8.300 -2.369 -15.611 1.00 93.25 115 LEU A O 1
ATOM 926 N N . GLU A 1 116 ? -7.798 -3.970 -14.125 1.00 92.38 116 GLU A N 1
ATOM 927 C CA . GLU A 1 116 ? -9.155 -4.524 -14.044 1.00 92.38 116 GLU A CA 1
ATOM 928 C C . GLU A 1 116 ? -10.165 -3.606 -13.322 1.00 92.38 116 GLU A C 1
ATOM 930 O O . GLU A 1 116 ? -11.368 -3.864 -13.374 1.00 92.38 116 GLU A O 1
ATOM 935 N N . SER A 1 117 ? -9.701 -2.569 -12.614 1.00 87.88 117 SER A N 1
ATOM 936 C CA . SER A 1 117 ? -10.562 -1.672 -11.836 1.00 87.88 117 SER A CA 1
ATOM 937 C C . SER A 1 117 ? -11.463 -0.833 -12.746 1.00 87.88 117 SER A C 1
ATOM 939 O O . SER A 1 117 ? -10.997 -0.244 -13.723 1.00 87.88 117 SER A O 1
ATOM 941 N N . VAL A 1 118 ? -12.750 -0.750 -12.401 1.00 81.06 118 VAL A N 1
ATOM 942 C CA . VAL A 1 118 ? -13.734 0.119 -13.076 1.00 81.06 118 VAL A CA 1
ATOM 943 C C . VAL A 1 118 ? -14.446 0.972 -12.030 1.00 81.06 118 VAL A C 1
ATOM 945 O O . VAL A 1 118 ? -14.140 2.148 -11.891 1.00 81.06 118 VAL A O 1
ATOM 948 N N . ASP A 1 119 ? -15.306 0.345 -11.224 1.00 81.44 119 ASP A N 1
ATOM 949 C CA . ASP A 1 119 ? -16.059 0.981 -10.132 1.00 81.44 119 ASP A CA 1
ATOM 950 C C . ASP A 1 119 ? -15.791 0.260 -8.799 1.00 81.44 119 ASP A C 1
ATOM 952 O O . ASP A 1 119 ? -16.690 -0.054 -8.016 1.00 81.44 119 ASP A O 1
ATOM 956 N N . GLY A 1 120 ? -14.523 -0.078 -8.574 1.00 82.06 120 GLY A N 1
ATOM 957 C CA . GLY A 1 120 ? -14.065 -0.909 -7.467 1.00 82.06 120 GLY A CA 1
ATOM 958 C C . GLY A 1 120 ? -13.007 -1.917 -7.915 1.00 82.06 120 GLY A C 1
ATOM 959 O O . GLY A 1 120 ? -12.651 -1.950 -9.094 1.00 82.06 120 GLY A O 1
ATOM 960 N N . PRO A 1 121 ? -12.499 -2.748 -6.987 1.00 88.00 121 PRO A N 1
ATOM 961 C CA . PRO A 1 121 ? -11.430 -3.686 -7.292 1.00 88.00 121 PRO A CA 1
ATOM 962 C C . PRO A 1 121 ? -11.825 -4.650 -8.415 1.00 88.00 121 PRO A C 1
ATOM 964 O O . PRO A 1 121 ? -12.927 -5.202 -8.411 1.00 88.00 121 PRO A O 1
ATOM 967 N N . GLY A 1 122 ? -10.889 -4.901 -9.330 1.00 90.94 122 GLY A N 1
ATOM 968 C CA . GLY A 1 122 ? -11.031 -5.905 -10.380 1.00 90.94 122 GLY A CA 1
ATOM 969 C C . GLY A 1 122 ? -11.346 -7.307 -9.860 1.00 90.94 122 GLY A C 1
ATOM 970 O O . GLY A 1 122 ? -11.266 -7.573 -8.657 1.00 90.94 122 GLY A O 1
ATOM 971 N N . GLN A 1 123 ? -11.684 -8.226 -10.764 1.00 94.44 123 GLN A N 1
ATOM 972 C CA . GLN A 1 123 ? -12.048 -9.599 -10.407 1.00 94.44 123 GLN A CA 1
ATOM 973 C C . GLN A 1 123 ? -10.951 -10.280 -9.577 1.00 94.44 123 GLN A C 1
ATOM 975 O O . GLN A 1 123 ? -11.253 -10.874 -8.544 1.00 94.44 123 GLN A O 1
ATOM 980 N N . VAL A 1 124 ? -9.682 -10.139 -9.968 1.00 96.00 124 VAL A N 1
ATOM 981 C CA . VAL A 1 124 ? -8.543 -10.742 -9.264 1.00 96.00 124 VAL A CA 1
ATOM 982 C C . VAL A 1 124 ? -8.422 -10.197 -7.847 1.00 96.00 124 VAL A C 1
ATOM 984 O O . VAL A 1 124 ? -8.387 -10.971 -6.891 1.00 96.00 124 VAL A O 1
ATOM 987 N N . PHE A 1 125 ? -8.392 -8.873 -7.679 1.00 96.12 125 PHE A N 1
ATOM 988 C CA . PHE A 1 125 ? -8.270 -8.272 -6.350 1.00 96.12 125 PHE A CA 1
ATOM 989 C C . PHE A 1 125 ? -9.498 -8.532 -5.481 1.00 96.12 125 PHE A C 1
ATOM 991 O O . PHE A 1 125 ? -9.337 -8.853 -4.307 1.00 96.12 125 PHE A O 1
ATOM 998 N N . SER A 1 126 ? -10.704 -8.479 -6.045 1.00 95.62 126 SER A N 1
ATOM 999 C CA . SER A 1 126 ? -11.937 -8.823 -5.334 1.00 95.62 126 SER A CA 1
ATOM 1000 C C . SER A 1 126 ? -11.905 -10.258 -4.809 1.00 95.62 126 SER A C 1
ATOM 1002 O O . SER A 1 126 ? -12.197 -10.480 -3.634 1.00 95.62 126 SER A O 1
ATOM 1004 N N . THR A 1 127 ? -11.491 -11.227 -5.632 1.00 97.19 127 THR A N 1
ATOM 1005 C CA . THR A 1 127 ? -11.384 -12.631 -5.217 1.00 97.19 127 THR A CA 1
ATOM 1006 C C . THR A 1 127 ? -10.311 -12.829 -4.147 1.00 97.19 127 THR A C 1
ATOM 1008 O O . THR A 1 127 ? -10.589 -13.484 -3.144 1.00 97.19 127 THR A O 1
ATOM 1011 N N . ILE A 1 128 ? -9.123 -12.230 -4.300 1.00 97.44 128 ILE A N 1
ATOM 1012 C CA . ILE A 1 128 ? -8.041 -12.315 -3.299 1.00 97.44 128 ILE A CA 1
ATOM 1013 C C . ILE A 1 128 ? -8.490 -11.732 -1.959 1.00 97.44 128 ILE A C 1
ATOM 1015 O O . ILE A 1 128 ? -8.318 -12.363 -0.917 1.00 97.44 128 ILE A O 1
ATOM 1019 N N . ILE A 1 129 ? -9.071 -10.529 -1.977 1.00 96.44 129 ILE A N 1
ATOM 1020 C CA . ILE A 1 129 ? -9.532 -9.840 -0.770 1.00 96.44 129 ILE A CA 1
ATOM 1021 C C . ILE A 1 129 ? -10.623 -10.676 -0.092 1.00 96.44 129 ILE A C 1
ATOM 1023 O O . ILE A 1 129 ? -10.530 -10.942 1.106 1.00 96.44 129 ILE A O 1
ATOM 1027 N N . LEU A 1 130 ? -11.621 -11.145 -0.845 1.00 97.31 130 LEU A N 1
ATOM 1028 C CA . LEU A 1 130 ? -12.722 -11.941 -0.305 1.00 97.31 130 LEU A CA 1
ATOM 1029 C C . LEU A 1 130 ? -12.247 -13.269 0.298 1.00 97.31 130 LEU A C 1
ATOM 1031 O O . LEU A 1 130 ? -12.664 -13.614 1.405 1.00 97.31 130 LEU A O 1
ATOM 1035 N N . ASP A 1 131 ? -11.376 -14.006 -0.396 1.00 97.69 131 ASP A N 1
ATOM 1036 C CA . ASP A 1 131 ? -10.796 -15.248 0.124 1.00 97.69 131 ASP A CA 1
ATOM 1037 C C . ASP A 1 131 ? -10.013 -14.992 1.417 1.00 97.69 131 ASP A C 1
ATOM 1039 O O . ASP A 1 131 ? -10.232 -15.658 2.433 1.00 97.69 131 ASP A O 1
ATOM 1043 N N . GLN A 1 132 ? -9.169 -13.957 1.428 1.00 98.00 132 GLN A N 1
ATOM 1044 C CA . GLN A 1 132 ? -8.368 -13.612 2.594 1.00 98.00 132 GLN A CA 1
ATOM 1045 C C . GLN A 1 132 ? -9.239 -13.229 3.801 1.00 98.00 132 GLN A C 1
ATOM 1047 O O . GLN A 1 132 ? -8.965 -13.689 4.914 1.00 98.00 132 GLN A O 1
ATOM 1052 N N . PHE A 1 133 ? -10.303 -12.444 3.602 1.00 98.25 133 PHE A N 1
ATOM 1053 C CA . PHE A 1 133 ? -11.251 -12.106 4.668 1.00 98.25 133 PHE A CA 1
ATOM 1054 C C . PHE A 1 133 ? -12.031 -13.329 5.161 1.00 98.25 133 PHE A C 1
ATOM 1056 O O . PHE A 1 133 ? -12.203 -13.488 6.369 1.00 98.25 133 PHE A O 1
ATOM 1063 N N . ASN A 1 134 ? -12.449 -14.230 4.265 1.00 98.25 134 ASN A N 1
ATOM 1064 C CA . ASN A 1 134 ? -13.107 -15.479 4.654 1.00 98.25 134 ASN A CA 1
ATOM 1065 C C . ASN A 1 134 ? -12.189 -16.362 5.505 1.00 98.25 134 ASN A C 1
ATOM 1067 O O . ASN A 1 134 ? -12.628 -16.893 6.524 1.00 98.25 134 ASN A O 1
ATOM 1071 N N . ARG A 1 135 ? -10.914 -16.497 5.123 1.00 98.44 135 ARG A N 1
ATOM 1072 C CA . ARG A 1 135 ? -9.923 -17.287 5.867 1.00 98.44 135 ARG A CA 1
ATOM 1073 C C . ARG A 1 135 ? -9.611 -16.687 7.234 1.00 98.44 135 ARG A C 1
ATOM 1075 O O . ARG A 1 135 ? -9.528 -17.442 8.196 1.00 98.44 135 ARG A O 1
ATOM 1082 N N . ILE A 1 136 ? -9.484 -15.361 7.336 1.00 98.31 136 ILE A N 1
ATOM 1083 C CA . ILE A 1 136 ? -9.287 -14.678 8.627 1.00 98.31 136 ILE A CA 1
ATOM 1084 C C . ILE A 1 136 ? -10.501 -14.906 9.526 1.00 98.31 136 ILE A C 1
ATOM 1086 O O . ILE A 1 136 ? -10.339 -15.384 10.642 1.00 98.31 136 ILE A O 1
ATOM 1090 N N . ARG A 1 137 ? -11.714 -14.644 9.023 1.00 98.00 137 ARG A N 1
ATOM 1091 C CA . ARG A 1 137 ? -12.955 -14.825 9.786 1.00 98.00 137 ARG A CA 1
ATOM 1092 C C . ARG A 1 137 ? -13.119 -16.260 10.280 1.00 98.00 137 ARG A C 1
ATOM 1094 O O . ARG A 1 137 ? -13.351 -16.490 11.459 1.00 98.00 137 ARG A O 1
ATOM 1101 N N . ASN A 1 138 ? -13.027 -17.224 9.366 1.00 97.94 138 ASN A N 1
ATOM 1102 C CA . ASN A 1 138 ? -13.316 -18.625 9.665 1.00 97.94 138 ASN A CA 1
ATOM 1103 C C . ASN A 1 138 ? -12.178 -19.302 10.452 1.00 97.94 138 ASN A C 1
ATOM 1105 O O . ASN A 1 138 ? -12.415 -20.307 11.115 1.00 97.94 138 ASN A O 1
ATOM 1109 N N . GLY A 1 139 ? -10.947 -18.793 10.343 1.00 97.81 139 GLY A N 1
ATOM 1110 C CA . GLY A 1 139 ? -9.771 -19.323 11.034 1.00 97.81 139 GLY A CA 1
ATOM 1111 C C . GLY A 1 139 ? -9.530 -18.724 12.420 1.00 97.81 139 GLY A C 1
ATOM 1112 O O . GLY A 1 139 ? -8.731 -19.270 13.182 1.00 97.81 139 GLY A O 1
ATOM 1113 N N . ASP A 1 140 ? -10.197 -17.622 12.765 1.00 98.38 140 ASP A N 1
ATOM 1114 C CA . ASP A 1 140 ? -10.027 -16.968 14.057 1.00 98.38 140 ASP A CA 1
ATOM 1115 C C . ASP A 1 140 ? -10.912 -17.607 15.136 1.00 98.38 140 ASP A C 1
ATOM 1117 O O . ASP A 1 140 ? -12.135 -17.464 15.165 1.00 98.38 140 ASP A O 1
ATOM 1121 N N . ARG A 1 141 ? -10.273 -18.283 16.097 1.00 98.19 141 ARG A N 1
ATOM 1122 C CA . ARG A 1 141 ? -10.955 -18.857 17.265 1.00 98.19 141 ARG A CA 1
ATOM 1123 C C . ARG A 1 141 ? -11.662 -17.788 18.108 1.00 98.19 141 ARG A C 1
ATOM 1125 O O . ARG A 1 141 ? -12.679 -18.092 18.734 1.00 98.19 141 ARG A O 1
ATOM 1132 N N . PHE A 1 142 ? -11.138 -16.567 18.134 1.00 97.94 142 PHE A N 1
ATOM 1133 C CA . PHE A 1 142 ? -11.695 -15.431 18.862 1.00 97.94 142 PHE A CA 1
ATOM 1134 C C . PHE A 1 142 ? -12.614 -14.559 17.999 1.00 97.94 142 PHE A C 1
ATOM 1136 O O . PHE A 1 142 ? -13.021 -13.489 18.449 1.00 97.94 142 PHE A O 1
ATOM 1143 N N . TRP A 1 143 ? -13.002 -15.026 16.804 1.00 98.12 143 TRP A N 1
ATOM 1144 C CA . TRP A 1 143 ? -14.041 -14.370 16.020 1.00 98.12 143 TRP A CA 1
ATOM 1145 C C . TRP A 1 143 ? -15.296 -14.166 16.876 1.00 98.12 143 TRP A C 1
ATOM 1147 O O . TRP A 1 143 ? -15.768 -15.099 17.530 1.00 98.12 143 TRP A O 1
ATOM 1157 N N . PHE A 1 144 ? -15.840 -12.949 16.884 1.00 97.62 144 PHE A N 1
ATOM 1158 C CA . PHE A 1 144 ? -16.889 -12.567 17.834 1.00 97.62 144 PHE A CA 1
ATOM 1159 C C . PHE A 1 144 ? -18.192 -13.367 17.660 1.00 97.62 144 PHE A C 1
ATOM 1161 O O . PHE A 1 144 ? -18.931 -13.547 18.621 1.00 97.62 144 PHE A O 1
ATOM 1168 N N . GLU A 1 145 ? -18.457 -13.901 16.463 1.00 97.06 145 GLU A N 1
ATOM 1169 C CA . GLU A 1 145 ? -19.635 -14.743 16.195 1.00 97.06 145 GLU A CA 1
ATOM 1170 C C . GLU A 1 145 ? -19.404 -16.229 16.507 1.00 97.06 145 GLU A C 1
ATOM 1172 O O . GLU A 1 145 ? -20.324 -17.040 16.381 1.00 97.06 145 GLU A O 1
ATOM 1177 N N . ASN A 1 146 ? -18.186 -16.619 16.891 1.00 97.31 146 ASN A N 1
ATOM 1178 C CA . ASN A 1 146 ? -17.897 -17.990 17.280 1.00 97.31 146 ASN A CA 1
ATOM 1179 C C . ASN A 1 146 ? -18.425 -18.266 18.696 1.00 97.31 146 ASN A C 1
ATOM 1181 O O . ASN A 1 146 ? -17.722 -18.081 19.684 1.00 97.31 146 ASN A O 1
ATOM 1185 N N . THR A 1 147 ? -19.639 -18.800 18.798 1.00 95.81 147 THR A N 1
ATOM 1186 C CA . THR A 1 147 ? -20.289 -19.108 20.085 1.00 95.81 147 THR A CA 1
ATOM 1187 C C . THR A 1 147 ? -19.556 -20.156 20.931 1.00 95.81 147 THR A C 1
ATOM 1189 O O . THR A 1 147 ? -19.806 -20.257 22.129 1.00 95.81 147 THR A O 1
ATOM 1192 N N . GLN A 1 148 ? -18.619 -20.918 20.354 1.00 96.75 148 GLN A N 1
ATOM 1193 C CA . GLN A 1 148 ? -17.860 -21.941 21.081 1.00 96.75 148 GLN A CA 1
ATOM 1194 C C . GLN A 1 148 ? -16.774 -21.358 21.994 1.00 96.75 148 GLN A C 1
ATOM 1196 O O . GLN A 1 148 ? -16.308 -22.048 22.898 1.00 96.75 148 GLN A O 1
ATOM 1201 N N . ASN A 1 149 ? -16.339 -20.114 21.763 1.00 96.62 149 ASN A N 1
ATOM 1202 C CA . ASN A 1 149 ? -15.308 -19.482 22.588 1.00 96.62 149 ASN A CA 1
ATOM 1203 C C . ASN A 1 149 ? -15.854 -18.891 23.900 1.00 96.62 149 ASN A C 1
ATOM 1205 O O . ASN A 1 149 ? -15.059 -18.553 24.775 1.00 96.62 149 ASN A O 1
ATOM 1209 N N . GLY A 1 150 ? -17.182 -18.796 24.044 1.00 95.75 150 GLY A N 1
ATOM 1210 C CA . GLY A 1 150 ? -17.845 -18.294 25.247 1.00 95.75 150 GLY A CA 1
ATOM 1211 C C . GLY A 1 150 ? -17.574 -16.820 25.564 1.00 95.75 150 GLY A C 1
ATOM 1212 O O . GLY A 1 150 ? -17.740 -16.431 26.715 1.00 95.75 150 GLY A O 1
ATOM 1213 N N . LEU A 1 151 ? -17.129 -16.014 24.589 1.00 97.06 151 LEU A N 1
ATOM 1214 C CA . LEU A 1 151 ? -16.806 -14.598 24.806 1.00 97.06 151 LEU A CA 1
ATOM 1215 C C . LEU A 1 151 ? -18.040 -13.716 25.023 1.00 97.06 151 LEU A C 1
ATOM 1217 O O . LEU A 1 151 ? -17.963 -12.777 25.807 1.00 97.06 151 LEU A O 1
ATOM 1221 N N . PHE A 1 152 ? -19.133 -13.997 24.310 1.00 97.69 152 PHE A N 1
ATOM 1222 C CA . PHE A 1 152 ? -20.328 -13.151 24.274 1.00 97.69 152 PHE A CA 1
ATOM 1223 C C . PHE A 1 152 ? -21.603 -13.978 24.444 1.00 97.69 152 PHE A C 1
ATOM 1225 O O . PHE A 1 152 ? -21.687 -15.110 23.951 1.00 97.69 152 PHE A O 1
ATOM 1232 N N . THR A 1 153 ? -22.617 -13.404 25.094 1.00 97.25 153 THR A N 1
ATOM 1233 C CA . THR A 1 153 ? -23.981 -13.953 25.081 1.00 97.25 153 THR A CA 1
ATOM 1234 C C . THR A 1 153 ? -24.672 -13.695 23.738 1.00 97.25 153 THR A C 1
ATOM 1236 O O . THR A 1 153 ? -24.185 -12.941 22.893 1.00 97.25 153 THR A O 1
ATOM 1239 N N . ALA A 1 154 ? -25.834 -14.319 23.515 1.00 96.56 154 ALA A N 1
ATOM 1240 C CA . ALA A 1 154 ? -26.610 -14.099 22.293 1.00 96.56 154 ALA A CA 1
ATOM 1241 C C . ALA A 1 154 ? -27.077 -12.635 22.158 1.00 96.56 154 ALA A C 1
ATOM 1243 O O . ALA A 1 154 ? -27.101 -12.085 21.056 1.00 96.56 154 ALA A O 1
ATOM 1244 N N . GLU A 1 155 ? -27.409 -11.996 23.279 1.00 97.31 155 GLU A N 1
ATOM 1245 C CA . GLU A 1 155 ? -27.834 -10.598 23.345 1.00 97.31 155 GLU A CA 1
ATOM 1246 C C . GLU A 1 155 ? -26.673 -9.650 23.024 1.00 97.31 155 GLU A C 1
ATOM 1248 O O . GLU A 1 155 ? -26.831 -8.730 22.221 1.00 97.31 155 GLU A O 1
ATOM 1253 N N . GLU A 1 156 ? -25.491 -9.904 23.591 1.00 97.69 156 GLU A N 1
ATOM 1254 C CA . GLU A 1 156 ? -24.275 -9.133 23.308 1.00 97.69 156 GLU A CA 1
ATOM 1255 C C . GLU A 1 156 ? -23.845 -9.282 21.846 1.00 97.69 156 GLU A C 1
ATOM 1257 O O . GLU A 1 156 ? -23.493 -8.298 21.196 1.00 97.69 156 GLU A O 1
ATOM 1262 N N . LEU A 1 157 ? -23.948 -10.492 21.286 1.00 97.06 157 LEU A N 1
ATOM 1263 C CA . LEU A 1 157 ? -23.654 -10.744 19.879 1.00 97.06 157 LEU A CA 1
ATOM 1264 C C . LEU A 1 157 ? -24.569 -9.933 18.952 1.00 97.06 157 LEU A C 1
ATOM 1266 O O . LEU A 1 157 ? -24.109 -9.353 17.964 1.00 97.06 157 LEU A O 1
ATOM 1270 N N . GLN A 1 158 ? -25.862 -9.866 19.275 1.00 97.38 158 GLN A N 1
ATOM 1271 C CA . GLN A 1 158 ? -26.811 -9.063 18.513 1.00 97.38 158 GLN A CA 1
ATOM 1272 C C . GLN A 1 158 ? -26.520 -7.563 18.649 1.00 97.38 158 GLN A C 1
ATOM 1274 O O . GLN A 1 158 ? -26.633 -6.837 17.660 1.00 97.38 158 GLN A O 1
ATOM 1279 N N . ALA A 1 159 ? -26.112 -7.102 19.835 1.00 97.62 159 ALA A N 1
ATOM 1280 C CA . ALA A 1 159 ? -25.687 -5.722 20.041 1.00 97.62 159 ALA A CA 1
ATOM 1281 C C . ALA A 1 159 ? -24.463 -5.384 19.174 1.00 97.62 159 ALA A C 1
ATOM 1283 O O . ALA A 1 159 ? -24.509 -4.412 18.428 1.00 97.62 159 ALA A O 1
ATOM 1284 N N . ILE A 1 160 ? -23.425 -6.231 19.174 1.00 97.38 160 ILE A N 1
ATOM 1285 C CA . ILE A 1 160 ? -22.211 -6.038 18.362 1.00 97.38 160 ILE A CA 1
ATOM 1286 C C . ILE A 1 160 ? -22.537 -6.008 16.864 1.00 97.38 160 ILE A C 1
ATOM 1288 O O . ILE A 1 160 ? -22.025 -5.151 16.150 1.00 97.38 160 ILE A O 1
ATOM 1292 N N . ARG A 1 161 ? -23.408 -6.902 16.376 1.00 96.56 161 ARG A N 1
ATOM 1293 C CA . ARG A 1 161 ? -23.840 -6.907 14.964 1.00 96.56 161 ARG A CA 1
ATOM 1294 C C . ARG A 1 161 ? -24.590 -5.643 14.554 1.00 96.56 161 ARG A C 1
ATOM 1296 O O . ARG A 1 161 ? -24.533 -5.262 13.387 1.00 96.56 161 ARG A O 1
ATOM 1303 N N . ASN A 1 162 ? -25.317 -5.037 15.487 1.00 97.00 162 ASN A N 1
ATOM 1304 C CA . ASN A 1 162 ? -26.059 -3.808 15.240 1.00 97.00 162 ASN A CA 1
ATOM 1305 C C . ASN A 1 162 ? -25.164 -2.563 15.312 1.00 97.00 162 ASN A C 1
ATOM 1307 O O . ASN A 1 162 ? -25.547 -1.535 14.760 1.00 97.00 162 ASN A O 1
ATOM 1311 N N . THR A 1 163 ? -23.990 -2.653 15.943 1.00 96.69 163 THR A N 1
ATOM 1312 C CA . THR A 1 163 ? -23.025 -1.554 16.014 1.00 96.69 163 THR A CA 1
ATOM 1313 C C . THR A 1 163 ? -22.426 -1.266 14.641 1.00 96.69 163 THR A C 1
ATOM 1315 O O . THR A 1 163 ? -21.790 -2.110 14.007 1.00 96.69 163 THR A O 1
ATOM 1318 N N . THR A 1 164 ? -22.575 -0.028 14.193 1.00 95.50 164 THR A N 1
ATOM 1319 C CA . THR A 1 164 ? -22.007 0.499 12.955 1.00 95.50 164 THR A CA 1
ATOM 1320 C C . THR A 1 164 ? -20.871 1.476 13.246 1.00 95.50 164 THR A C 1
ATOM 1322 O O . THR A 1 164 ? -20.668 1.924 14.374 1.00 95.50 164 THR A O 1
ATOM 1325 N N . PHE A 1 165 ? -20.116 1.863 12.212 1.00 93.38 165 PHE A N 1
ATOM 1326 C CA . PHE A 1 165 ? -19.084 2.886 12.393 1.00 93.38 165 PHE A CA 1
ATOM 1327 C C . PHE A 1 165 ? -19.685 4.275 12.701 1.00 93.38 165 PHE A C 1
ATOM 1329 O O . PHE A 1 165 ? -19.012 5.082 13.333 1.00 93.38 165 PHE A O 1
ATOM 1336 N N . HIS A 1 166 ? -20.954 4.535 12.337 1.00 92.06 166 HIS A N 1
ATOM 1337 C CA . HIS A 1 166 ? -21.693 5.730 12.781 1.00 92.06 166 HIS A CA 1
ATOM 1338 C C . HIS A 1 166 ? -21.804 5.770 14.308 1.00 92.06 166 HIS A C 1
ATOM 1340 O O . HIS A 1 166 ? -21.415 6.772 14.901 1.00 92.06 166 HIS A O 1
ATOM 1346 N N . ASP A 1 167 ? -22.207 4.660 14.932 1.00 93.88 167 ASP A N 1
ATOM 1347 C CA . ASP A 1 167 ? -22.347 4.556 16.392 1.00 93.88 167 ASP A CA 1
ATOM 1348 C C . ASP A 1 167 ? -21.004 4.743 17.109 1.00 93.88 167 ASP A C 1
ATOM 1350 O O . ASP A 1 167 ? -20.914 5.420 18.129 1.00 93.88 167 ASP A O 1
ATOM 1354 N N . VAL A 1 168 ? -19.926 4.177 16.552 1.00 92.88 168 VAL A N 1
ATOM 1355 C CA . VAL A 1 168 ? -18.572 4.360 17.101 1.00 92.88 168 VAL A CA 1
ATOM 1356 C C . VAL A 1 168 ? -18.178 5.831 17.070 1.00 92.88 168 VAL A C 1
ATOM 1358 O O . VAL A 1 168 ? -17.663 6.358 18.049 1.00 92.88 168 VAL A O 1
ATOM 1361 N N . ILE A 1 169 ? -18.417 6.503 15.947 1.00 88.94 169 ILE A N 1
ATOM 1362 C CA . ILE A 1 169 ? -18.064 7.905 15.765 1.00 88.94 169 ILE A CA 1
ATOM 1363 C C . ILE A 1 169 ? -18.838 8.806 16.735 1.00 88.94 169 ILE A C 1
ATOM 1365 O O . ILE A 1 169 ? -18.230 9.669 17.366 1.00 88.94 169 ILE A O 1
ATOM 1369 N N . THR A 1 170 ? -20.156 8.645 16.838 1.00 90.69 170 THR A N 1
ATOM 1370 C CA . THR A 1 170 ? -20.996 9.476 17.717 1.00 90.69 170 THR A CA 1
ATOM 1371 C C . THR A 1 170 ? -20.690 9.216 19.191 1.00 90.69 170 THR A C 1
ATOM 1373 O O . THR A 1 170 ? -20.780 10.127 20.003 1.00 90.69 170 THR A O 1
ATOM 1376 N N . ALA A 1 171 ? -20.233 8.011 19.542 1.00 92.12 171 ALA A N 1
ATOM 1377 C CA . ALA A 1 171 ? -19.803 7.696 20.902 1.00 92.12 171 ALA A CA 1
ATOM 1378 C C . ALA A 1 171 ? -18.438 8.301 21.285 1.00 92.12 171 ALA A C 1
ATOM 1380 O O . ALA A 1 171 ? -18.214 8.596 22.459 1.00 92.12 171 ALA A O 1
ATOM 1381 N N . VAL A 1 172 ? -17.502 8.447 20.336 1.00 90.44 172 VAL A N 1
ATOM 1382 C CA . VAL A 1 172 ? -16.124 8.909 20.624 1.00 90.44 172 VAL A CA 1
ATOM 1383 C C . VAL A 1 172 ? -15.883 10.388 20.327 1.00 90.44 172 VAL A C 1
ATOM 1385 O O . VAL A 1 172 ? -14.853 10.920 20.736 1.00 90.44 172 VAL A O 1
ATOM 1388 N N . THR A 1 173 ? -16.800 11.045 19.617 1.00 86.69 173 THR A N 1
ATOM 1389 C CA . THR A 1 173 ? -16.703 12.462 19.238 1.00 86.69 173 THR A CA 1
ATOM 1390 C C . THR A 1 173 ? -17.843 13.266 19.859 1.00 86.69 173 THR A C 1
ATOM 1392 O O . THR A 1 173 ? -18.846 12.704 20.281 1.00 86.69 173 THR A O 1
ATOM 1395 N N . GLY A 1 174 ? -17.720 14.594 19.892 1.00 84.12 174 GLY A N 1
ATOM 1396 C CA . GLY A 1 174 ? -18.822 15.482 20.292 1.00 84.12 174 GLY A CA 1
ATOM 1397 C C . GLY A 1 174 ? -19.858 15.745 19.190 1.00 84.12 174 GLY A C 1
ATOM 1398 O O . GLY A 1 174 ? -20.462 16.811 19.204 1.00 84.12 174 GLY A O 1
ATOM 1399 N N . ALA A 1 175 ? -19.973 14.863 18.191 1.00 85.00 175 ALA A N 1
ATOM 1400 C CA . ALA A 1 175 ? -20.921 15.010 17.089 1.00 85.00 175 ALA A CA 1
ATOM 1401 C C . ALA A 1 175 ? -22.279 14.405 17.460 1.00 85.00 175 ALA A C 1
ATOM 1403 O O . ALA A 1 175 ? -22.338 13.296 17.995 1.00 85.00 175 ALA A O 1
ATOM 1404 N N . GLU A 1 176 ? -23.358 15.103 17.119 1.00 88.00 176 GLU A N 1
ATOM 1405 C CA . GLU A 1 176 ? -24.713 14.599 17.319 1.00 88.00 176 GLU A CA 1
ATOM 1406 C C . GLU A 1 176 ? -25.053 13.537 16.261 1.00 88.00 176 GLU A C 1
ATOM 1408 O O . GLU A 1 176 ? -24.411 13.428 15.208 1.00 88.00 176 GLU A O 1
ATOM 1413 N N . ALA A 1 177 ? -26.075 12.722 16.524 1.00 87.75 177 ALA A N 1
ATOM 1414 C CA . ALA A 1 177 ? -26.436 11.613 15.640 1.00 87.75 177 ALA A CA 1
ATOM 1415 C C . ALA A 1 177 ? -26.850 12.081 14.232 1.00 87.75 177 ALA A C 1
ATOM 1417 O O . ALA A 1 177 ? -26.627 11.365 13.252 1.00 87.75 177 ALA A O 1
ATOM 1418 N N . GLU A 1 178 ? -27.435 13.275 14.140 1.00 89.00 178 GLU A N 1
ATOM 1419 C CA . GLU A 1 178 ? -27.921 13.914 12.918 1.00 89.00 178 GLU A CA 1
ATOM 1420 C C . GLU A 1 178 ? -26.810 14.576 12.097 1.00 89.00 178 GLU A C 1
ATOM 1422 O O . GLU A 1 178 ? -26.990 14.802 10.899 1.00 89.00 178 GLU A O 1
ATOM 1427 N N . ASP A 1 179 ? -25.654 14.850 12.705 1.00 86.88 179 ASP A N 1
ATOM 1428 C CA . ASP A 1 179 ? -24.529 15.495 12.022 1.00 86.88 179 ASP A CA 1
ATOM 1429 C C . ASP A 1 179 ? -23.861 14.559 11.004 1.00 86.88 179 ASP A C 1
ATOM 1431 O O . ASP A 1 179 ? -23.136 15.007 10.110 1.00 86.88 179 ASP A O 1
ATOM 1435 N N . ILE A 1 180 ? -24.075 13.245 11.147 1.00 87.81 180 ILE A N 1
ATOM 1436 C CA . ILE A 1 180 ? -23.372 12.199 10.407 1.00 87.81 180 ILE A CA 1
ATOM 1437 C C . ILE A 1 180 ? -24.375 11.200 9.823 1.00 87.81 180 ILE A C 1
ATOM 1439 O O . ILE A 1 180 ? -25.285 10.713 10.491 1.00 87.81 180 ILE A O 1
ATOM 1443 N N . GLN A 1 181 ? -24.173 10.827 8.562 1.00 89.00 181 GLN A N 1
ATOM 1444 C CA . GLN A 1 181 ? -24.981 9.828 7.876 1.00 89.00 181 GLN A CA 1
ATOM 1445 C C . GLN A 1 181 ? -24.831 8.433 8.497 1.00 89.00 181 GLN A C 1
ATOM 1447 O O . GLN A 1 181 ? -23.732 8.001 8.840 1.00 89.00 181 GLN A O 1
ATOM 1452 N N . LYS A 1 182 ? -25.918 7.654 8.545 1.00 90.62 182 LYS A N 1
ATOM 1453 C CA . LYS A 1 182 ? -25.906 6.303 9.145 1.00 90.62 182 LYS A CA 1
ATOM 1454 C C . LYS A 1 182 ? -24.937 5.331 8.456 1.00 90.62 182 LYS A C 1
ATOM 1456 O O . LYS A 1 182 ? -24.371 4.452 9.098 1.00 90.62 182 LYS A O 1
ATOM 1461 N N . ARG A 1 183 ? -24.730 5.462 7.138 1.00 90.19 183 ARG A N 1
ATOM 1462 C CA . ARG A 1 183 ? -23.803 4.622 6.352 1.00 90.19 183 ARG A CA 1
ATOM 1463 C C . ARG A 1 183 ? -22.543 5.394 5.972 1.00 90.19 183 ARG A C 1
ATOM 1465 O O . ARG A 1 183 ? -22.294 5.647 4.804 1.00 90.19 183 ARG A O 1
ATOM 1472 N N . VAL A 1 184 ? -21.719 5.704 6.964 1.00 89.38 184 VAL A N 1
ATOM 1473 C CA . VAL A 1 184 ? -20.528 6.572 6.847 1.00 89.38 184 VAL A CA 1
ATOM 1474 C C . VAL A 1 184 ? -19.504 6.213 5.760 1.00 89.38 184 VAL A C 1
ATOM 1476 O O . VAL A 1 184 ? -18.739 7.080 5.360 1.00 89.38 184 VAL A O 1
ATOM 1479 N N . PHE A 1 185 ? -19.476 4.976 5.253 1.00 87.19 185 PHE A N 1
ATOM 1480 C CA . PHE A 1 185 ? -18.575 4.590 4.155 1.00 87.19 185 PHE A CA 1
ATOM 1481 C C . PHE A 1 185 ? -19.027 5.080 2.772 1.00 87.19 185 PHE A C 1
ATOM 1483 O O . PHE A 1 185 ? -18.228 5.082 1.841 1.00 87.19 185 PHE A O 1
ATOM 1490 N N . PHE A 1 186 ? -20.293 5.476 2.622 1.00 86.25 186 PHE A N 1
ATOM 1491 C CA . PHE A 1 186 ? -20.847 5.956 1.359 1.00 86.25 186 PHE A CA 1
ATOM 1492 C C . PHE A 1 186 ? -21.737 7.163 1.617 1.00 86.25 186 PHE A C 1
ATOM 1494 O O . PHE A 1 186 ? -22.742 7.050 2.311 1.00 86.25 186 PHE A O 1
ATOM 1501 N N . TRP A 1 187 ? -21.396 8.295 1.013 1.00 87.00 187 TRP A N 1
ATOM 1502 C CA . TRP A 1 187 ? -22.242 9.481 1.044 1.00 87.00 187 TRP A CA 1
ATOM 1503 C C . TRP A 1 187 ? -23.212 9.470 -0.145 1.00 87.00 187 TRP A C 1
ATOM 1505 O O . TRP A 1 187 ? -22.805 9.207 -1.283 1.00 87.00 187 TRP A O 1
ATOM 1515 N N . LYS A 1 188 ? -24.489 9.759 0.103 1.00 88.56 188 LYS A N 1
ATOM 1516 C CA . LYS A 1 188 ? -25.557 9.847 -0.901 1.00 88.56 188 LYS A CA 1
ATOM 1517 C C . LYS A 1 188 ? -26.260 11.197 -0.844 1.00 88.56 188 LYS A C 1
ATOM 1519 O O . LYS A 1 188 ? -26.278 11.860 0.185 1.00 88.56 188 LYS A O 1
ATOM 1524 N N . ASP A 1 189 ? -26.885 11.579 -1.954 1.00 88.94 189 ASP A N 1
ATOM 1525 C CA . ASP A 1 189 ? -27.656 12.819 -2.007 1.00 88.94 189 ASP A CA 1
ATOM 1526 C C . ASP A 1 189 ? -28.780 12.791 -0.954 1.00 88.94 189 ASP A C 1
ATOM 1528 O O . ASP A 1 189 ? -29.587 11.861 -0.915 1.00 88.94 189 ASP A O 1
ATOM 1532 N N . GLY A 1 190 ? -28.804 13.808 -0.089 1.00 88.50 190 GLY A N 1
ATOM 1533 C CA . GLY A 1 190 ? -29.708 13.896 1.064 1.00 88.50 190 GLY A CA 1
ATOM 1534 C C . GLY A 1 190 ? -29.059 13.560 2.411 1.00 88.50 190 GLY A C 1
ATOM 1535 O O . GLY A 1 190 ? -29.663 13.842 3.443 1.00 88.50 190 GLY A O 1
ATOM 1536 N N . ASP A 1 191 ? -27.838 13.020 2.419 1.00 90.19 191 ASP A N 1
ATOM 1537 C CA . ASP A 1 191 ? -27.050 12.867 3.643 1.00 90.19 191 ASP A CA 1
ATOM 1538 C C . ASP A 1 191 ? -26.598 14.239 4.194 1.00 90.19 191 ASP A C 1
ATOM 1540 O O . ASP A 1 191 ? -26.437 15.201 3.429 1.00 90.19 191 ASP A O 1
ATOM 1544 N N . PRO A 1 192 ? -26.381 14.360 5.520 1.00 89.56 192 PRO A N 1
ATOM 1545 C CA . PRO A 1 192 ? -25.919 15.597 6.140 1.00 89.56 192 PRO A CA 1
ATOM 1546 C C . PRO A 1 192 ? -24.552 16.037 5.607 1.00 89.56 192 PRO A C 1
ATOM 1548 O O . PRO A 1 192 ? -23.754 15.236 5.113 1.00 89.56 192 PRO A O 1
ATOM 1551 N N . CYS A 1 193 ? -24.288 17.339 5.747 1.00 86.38 193 CYS A N 1
ATOM 1552 C CA . CYS A 1 193 ? -23.011 17.974 5.426 1.00 86.38 193 CYS A CA 1
ATOM 1553 C C . CYS A 1 193 ? -22.489 17.623 4.016 1.00 86.38 193 CYS A C 1
ATOM 1555 O O . CYS A 1 193 ? -21.462 16.961 3.909 1.00 86.38 193 CYS A O 1
ATOM 1557 N N . PRO A 1 194 ? -23.149 18.046 2.921 1.00 86.19 194 PRO A N 1
ATOM 1558 C CA . PRO A 1 194 ? -22.628 17.813 1.576 1.00 86.19 194 PRO A CA 1
ATOM 1559 C C . PRO A 1 194 ? -21.271 18.497 1.375 1.00 86.19 194 PRO A C 1
ATOM 1561 O O . PRO A 1 194 ? -21.058 19.627 1.825 1.00 86.19 194 PRO A O 1
ATOM 1564 N N . GLN A 1 195 ? -20.362 17.842 0.647 1.00 82.88 195 GLN A N 1
ATOM 1565 C CA . GLN A 1 195 ? -19.122 18.494 0.232 1.00 82.88 195 GLN A CA 1
ATOM 1566 C C . GLN A 1 195 ? -19.432 19.693 -0.687 1.00 82.88 195 GLN A C 1
ATOM 1568 O O . GLN A 1 195 ? -20.234 19.542 -1.611 1.00 82.88 195 GLN A O 1
ATOM 1573 N N . PRO A 1 196 ? -18.805 20.868 -0.482 1.00 85.06 196 PRO A N 1
ATOM 1574 C CA . PRO A 1 196 ? -19.081 22.049 -1.305 1.00 85.06 196 PRO A CA 1
ATOM 1575 C C . PRO A 1 196 ? -18.738 21.853 -2.788 1.00 85.06 196 PRO A C 1
ATOM 1577 O O . PRO A 1 196 ? -19.489 22.262 -3.670 1.00 85.06 196 PRO A O 1
ATOM 1580 N N . SER A 1 197 ? -17.598 21.222 -3.058 1.00 84.75 197 SER A N 1
ATOM 1581 C CA . SER A 1 197 ? -17.076 20.919 -4.390 1.00 84.75 197 SER A CA 1
ATOM 1582 C C . SER A 1 197 ? -16.153 19.704 -4.309 1.00 84.75 197 SER A C 1
ATOM 1584 O O . SER A 1 197 ? -15.721 19.315 -3.221 1.00 84.75 197 SER A O 1
ATOM 1586 N N . GLN A 1 198 ? -15.863 19.086 -5.458 1.00 83.69 198 GLN A N 1
ATOM 1587 C CA . GLN A 1 198 ? -14.851 18.036 -5.507 1.00 83.69 198 GLN A CA 1
ATOM 1588 C C . GLN A 1 198 ? -13.461 18.659 -5.427 1.00 83.69 198 GLN A C 1
ATOM 1590 O O . GLN A 1 198 ? -13.142 19.544 -6.218 1.00 83.69 198 GLN A O 1
ATOM 1595 N N . VAL A 1 199 ? -12.650 18.178 -4.483 1.00 81.19 199 VAL A N 1
ATOM 1596 C CA . VAL A 1 199 ? -11.318 18.731 -4.215 1.00 81.19 199 VAL A CA 1
ATOM 1597 C C . VAL A 1 199 ? -10.419 18.549 -5.432 1.00 81.19 199 VAL A C 1
ATOM 1599 O O . VAL A 1 199 ? -10.259 17.436 -5.939 1.00 81.19 199 VAL A O 1
ATOM 1602 N N . THR A 1 200 ? -9.794 19.639 -5.870 1.00 80.69 200 THR A N 1
ATOM 1603 C CA . THR A 1 200 ? -8.819 19.634 -6.969 1.00 80.69 200 THR A CA 1
ATOM 1604 C C . THR A 1 200 ? -7.434 20.063 -6.485 1.00 80.69 200 THR A C 1
ATOM 1606 O O . THR A 1 200 ? -7.290 20.736 -5.466 1.00 80.69 200 THR A O 1
ATOM 1609 N N . THR A 1 201 ? -6.377 19.685 -7.209 1.00 79.50 201 THR A N 1
ATOM 1610 C CA . THR A 1 201 ? -4.987 19.992 -6.815 1.00 79.50 201 THR A CA 1
ATOM 1611 C C . THR A 1 201 ? -4.698 21.491 -6.741 1.00 79.50 201 THR A C 1
ATOM 1613 O O . THR A 1 201 ? -3.867 21.906 -5.940 1.00 79.50 201 THR A O 1
ATOM 1616 N N . SER A 1 202 ? -5.404 22.311 -7.523 1.00 83.00 202 SER A N 1
ATOM 1617 C CA . SER A 1 202 ? -5.285 23.773 -7.500 1.00 83.00 202 SER A CA 1
ATOM 1618 C C . SER A 1 202 ? -5.770 24.418 -6.202 1.00 83.00 202 SER A C 1
ATOM 1620 O O . SER A 1 202 ? -5.380 25.543 -5.905 1.00 83.0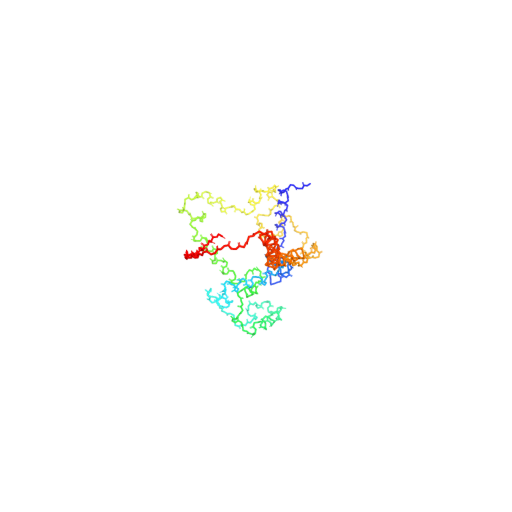0 202 SER A O 1
ATOM 1622 N N . GLU A 1 203 ? -6.611 23.727 -5.431 1.00 84.38 203 GLU A N 1
ATOM 1623 C CA . GLU A 1 203 ? -7.136 24.212 -4.149 1.00 84.38 203 GLU A CA 1
ATOM 1624 C C . GLU A 1 203 ? -6.215 23.858 -2.969 1.00 84.38 203 GLU A C 1
ATOM 1626 O O . GLU A 1 203 ? -6.413 24.342 -1.853 1.00 84.38 203 GLU A O 1
ATOM 1631 N N . LEU A 1 204 ? -5.208 23.007 -3.197 1.00 85.75 204 LEU A N 1
ATOM 1632 C CA . LEU A 1 204 ? -4.317 22.481 -2.168 1.00 85.75 204 LEU A CA 1
ATOM 1633 C C . LEU A 1 204 ? -2.959 23.188 -2.171 1.00 85.75 204 LEU A C 1
ATOM 1635 O O . LEU A 1 204 ? -2.482 23.703 -3.181 1.00 85.75 204 LEU A O 1
ATOM 1639 N N . HIS A 1 205 ? -2.293 23.175 -1.014 1.00 88.19 205 HIS A N 1
ATOM 1640 C CA . HIS A 1 205 ? -0.912 23.637 -0.927 1.00 88.19 205 HIS A CA 1
ATOM 1641 C C . HIS A 1 205 ? 0.020 22.756 -1.774 1.00 88.19 205 HIS A C 1
ATOM 1643 O O . HIS A 1 205 ? -0.138 21.531 -1.783 1.00 88.19 205 HIS A O 1
ATOM 1649 N N . PRO A 1 206 ? 1.029 23.353 -2.436 1.00 88.38 206 PRO A N 1
ATOM 1650 C CA . PRO A 1 206 ? 1.964 22.598 -3.255 1.00 88.38 206 PRO A CA 1
ATOM 1651 C C . PRO A 1 206 ? 2.766 21.610 -2.404 1.00 88.38 206 PRO A C 1
ATOM 1653 O O . PRO A 1 206 ? 3.183 21.912 -1.280 1.00 88.38 206 PRO A O 1
ATOM 1656 N N . CYS A 1 207 ? 3.013 20.426 -2.959 1.00 87.69 207 CYS A N 1
ATOM 1657 C CA . CYS A 1 207 ? 3.801 19.400 -2.293 1.00 87.69 207 CYS A CA 1
ATOM 1658 C C . CYS A 1 207 ? 5.265 19.838 -2.130 1.00 87.69 207 CYS A C 1
ATOM 1660 O O . CYS A 1 207 ? 5.848 20.499 -2.990 1.00 87.69 207 CYS A O 1
ATOM 1662 N N . THR A 1 208 ? 5.894 19.444 -1.020 1.00 90.25 208 THR A N 1
ATOM 1663 C CA . THR A 1 208 ? 7.324 19.704 -0.804 1.00 90.25 208 THR A CA 1
ATOM 1664 C C . THR A 1 208 ? 8.170 18.890 -1.778 1.00 90.25 208 THR A C 1
ATOM 1666 O O . THR A 1 208 ? 8.013 17.669 -1.855 1.00 90.25 208 THR A O 1
ATOM 1669 N N . ASN A 1 209 ? 9.115 19.556 -2.443 1.00 90.62 209 ASN A N 1
ATOM 1670 C CA . ASN A 1 209 ? 10.063 18.921 -3.355 1.00 90.62 209 ASN A CA 1
ATOM 1671 C C . ASN A 1 209 ? 10.883 17.817 -2.676 1.00 90.62 209 ASN A C 1
ATOM 1673 O O . ASN A 1 209 ? 11.219 17.901 -1.491 1.00 90.62 209 ASN A O 1
ATOM 1677 N N . ALA A 1 210 ? 11.249 16.803 -3.462 1.00 91.25 210 ALA A N 1
ATOM 1678 C CA . ALA A 1 210 ? 12.110 15.724 -3.009 1.00 91.25 210 ALA A CA 1
ATOM 1679 C C . ALA A 1 210 ? 13.484 16.266 -2.587 1.00 91.25 210 ALA A C 1
ATOM 1681 O O . ALA A 1 210 ? 14.168 16.969 -3.331 1.00 91.25 210 ALA A O 1
ATOM 1682 N N . THR A 1 211 ? 13.903 15.901 -1.382 1.00 93.12 211 THR A N 1
ATOM 1683 C CA . THR A 1 211 ? 15.221 16.220 -0.829 1.00 93.12 211 THR A CA 1
ATOM 1684 C C . THR A 1 211 ? 15.992 14.936 -0.573 1.00 93.12 211 THR A C 1
ATOM 1686 O O . THR A 1 211 ? 15.416 13.869 -0.362 1.00 93.12 211 THR A O 1
ATOM 1689 N N . LYS A 1 212 ? 17.321 15.031 -0.614 1.00 93.50 212 LYS A N 1
ATOM 1690 C CA . LYS A 1 212 ? 18.224 13.899 -0.425 1.00 93.50 212 LYS A CA 1
ATOM 1691 C C . LYS A 1 212 ? 18.910 14.005 0.929 1.00 93.50 212 LYS A C 1
ATOM 1693 O O . LYS A 1 212 ? 19.616 14.978 1.185 1.00 93.50 212 LYS A O 1
ATOM 1698 N N . LEU A 1 213 ? 18.754 12.986 1.763 1.00 90.62 213 LEU A N 1
ATOM 1699 C CA . LEU A 1 213 ? 19.471 12.864 3.021 1.00 90.62 213 LEU A CA 1
ATOM 1700 C C . LEU A 1 213 ? 20.931 12.486 2.744 1.00 90.62 213 LEU A C 1
ATOM 1702 O O . LEU A 1 213 ? 21.226 11.497 2.062 1.00 90.62 213 LEU A O 1
ATOM 1706 N N . ASN A 1 214 ? 21.855 13.296 3.259 1.00 90.44 214 ASN A N 1
ATOM 1707 C CA . ASN A 1 214 ? 23.283 13.026 3.193 1.00 90.44 214 ASN A CA 1
ATOM 1708 C C . ASN A 1 214 ? 23.809 12.672 4.586 1.00 90.44 214 ASN A C 1
ATOM 1710 O O . ASN A 1 214 ? 24.088 13.561 5.381 1.00 90.44 214 ASN A O 1
ATOM 1714 N N . TYR A 1 215 ? 23.961 11.373 4.854 1.00 90.69 215 TYR A N 1
ATOM 1715 C CA . TYR A 1 215 ? 24.471 10.866 6.134 1.00 90.69 215 TYR A CA 1
ATOM 1716 C C . TYR A 1 215 ? 25.915 11.293 6.425 1.00 90.69 215 TYR A C 1
ATOM 1718 O O . TYR A 1 215 ? 26.320 11.330 7.580 1.00 90.69 215 TYR A O 1
ATOM 1726 N N . PHE A 1 216 ? 26.694 11.599 5.381 1.00 93.44 216 PHE A N 1
ATOM 1727 C CA . PHE A 1 216 ? 28.079 12.037 5.504 1.00 93.44 216 PHE A CA 1
ATOM 1728 C C . PHE A 1 216 ? 28.261 13.375 4.792 1.00 93.44 216 PHE A C 1
ATOM 1730 O O . PHE A 1 216 ? 28.693 13.484 3.636 1.00 93.44 216 PHE A O 1
ATOM 1737 N N . ASP A 1 217 ? 27.818 14.409 5.486 1.00 89.88 217 ASP A N 1
ATOM 1738 C CA . ASP A 1 217 ? 27.788 15.778 5.014 1.00 89.88 217 ASP A CA 1
ATOM 1739 C C . ASP A 1 217 ? 29.155 16.475 5.112 1.00 89.88 217 ASP A C 1
ATOM 1741 O O . ASP A 1 217 ? 30.177 15.880 5.461 1.00 89.88 217 ASP A O 1
ATOM 1745 N N . ALA A 1 218 ? 29.192 17.752 4.728 1.00 82.62 218 ALA A N 1
ATOM 1746 C CA . ALA A 1 218 ? 30.422 18.537 4.753 1.00 82.62 218 ALA A CA 1
ATOM 1747 C C . ALA A 1 218 ? 31.006 18.665 6.173 1.00 82.62 218 ALA A C 1
ATOM 1749 O O . ALA A 1 218 ? 32.229 18.662 6.314 1.00 82.62 218 ALA A O 1
ATOM 1750 N N . GLY A 1 219 ? 30.151 18.705 7.205 1.00 87.44 219 GLY A N 1
ATOM 1751 C CA . GLY A 1 219 ? 30.581 18.751 8.603 1.00 87.44 219 GLY A CA 1
ATOM 1752 C C . GLY A 1 219 ? 31.340 17.492 9.022 1.00 87.44 219 GLY A C 1
ATOM 1753 O O . GLY A 1 219 ? 32.413 17.576 9.619 1.00 87.44 219 GLY A O 1
ATOM 1754 N N . SER A 1 220 ? 30.841 16.321 8.630 1.00 93.00 220 SER A N 1
ATOM 1755 C CA . SER A 1 220 ? 31.443 15.034 9.000 1.00 93.00 220 SER A CA 1
ATOM 1756 C C . SER A 1 220 ? 32.710 14.706 8.194 1.00 93.00 220 SER A C 1
ATOM 1758 O O . SER A 1 220 ? 33.662 14.130 8.727 1.00 93.00 220 SER A O 1
ATOM 1760 N N . LYS A 1 221 ? 32.764 15.116 6.918 1.00 94.75 221 LYS A N 1
ATOM 1761 C CA . LYS A 1 221 ? 33.900 14.863 6.008 1.00 94.75 221 LYS A CA 1
ATOM 1762 C C . LYS A 1 221 ? 35.220 15.432 6.514 1.00 94.75 221 LYS A C 1
ATOM 1764 O O . LYS A 1 221 ? 36.234 14.737 6.476 1.00 94.75 221 LYS A O 1
ATOM 1769 N N . ALA A 1 222 ? 35.212 16.682 6.974 1.00 93.31 222 ALA A N 1
ATOM 1770 C CA . ALA A 1 222 ? 36.424 17.353 7.436 1.00 93.31 222 ALA A CA 1
ATOM 1771 C C . ALA A 1 222 ? 36.992 16.682 8.696 1.00 93.31 222 ALA A C 1
ATOM 1773 O O . ALA A 1 222 ? 38.174 16.342 8.733 1.00 93.31 222 ALA A O 1
ATOM 1774 N N . GLY A 1 223 ? 36.139 16.421 9.694 1.00 93.75 223 GLY A N 1
ATOM 1775 C CA . GLY A 1 223 ? 36.545 15.760 10.937 1.00 93.75 223 GLY A CA 1
ATOM 1776 C C . GLY A 1 223 ? 37.082 14.347 10.705 1.00 93.75 223 GLY A C 1
ATOM 1777 O O . GLY A 1 223 ? 38.136 13.991 11.228 1.00 93.75 223 GLY A O 1
ATOM 1778 N N . PHE A 1 224 ? 36.413 13.562 9.857 1.00 95.94 224 PHE A N 1
ATOM 1779 C CA . PHE A 1 224 ? 36.881 12.226 9.492 1.00 95.94 224 PHE A CA 1
ATOM 1780 C C . PHE A 1 224 ? 38.223 12.256 8.749 1.00 95.94 224 PHE A C 1
ATOM 1782 O O . PHE A 1 224 ? 39.103 11.452 9.042 1.00 95.94 224 PHE A O 1
ATOM 1789 N N . GLY A 1 225 ? 38.418 13.203 7.824 1.00 95.44 225 GLY A N 1
ATOM 1790 C CA . GLY A 1 225 ? 39.695 13.372 7.128 1.00 95.44 225 GLY A CA 1
ATOM 1791 C C . GLY A 1 225 ? 40.848 13.672 8.089 1.00 95.44 225 GLY A C 1
ATOM 1792 O O . GLY A 1 225 ? 41.898 13.036 8.008 1.00 95.44 225 GLY A O 1
ATOM 1793 N N . ILE A 1 226 ? 40.634 14.580 9.047 1.00 95.19 226 ILE A N 1
ATOM 1794 C CA . ILE A 1 226 ? 41.616 14.898 10.096 1.00 95.19 226 ILE A CA 1
ATOM 1795 C C . ILE A 1 226 ? 41.917 13.663 10.949 1.00 95.19 226 ILE A C 1
ATOM 1797 O O . ILE A 1 226 ? 43.086 13.366 11.184 1.00 95.19 226 ILE A O 1
ATOM 1801 N N . LEU A 1 227 ? 40.889 12.919 11.372 1.00 96.25 227 LEU A N 1
ATOM 1802 C CA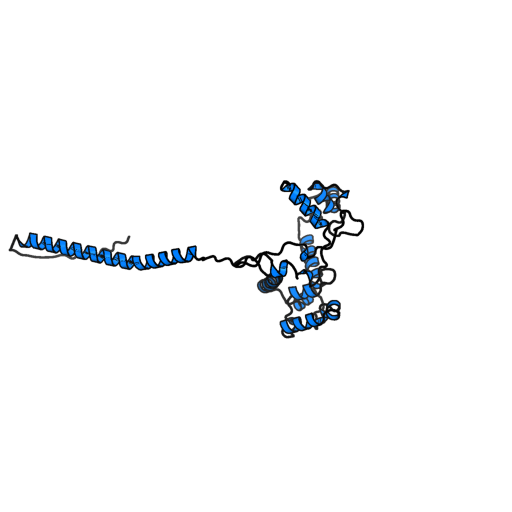 . LEU A 1 227 ? 41.053 11.685 12.142 1.00 96.25 227 LEU A CA 1
ATOM 1803 C C . LEU A 1 227 ? 41.968 10.694 11.411 1.00 96.25 227 LEU A C 1
ATOM 1805 O O . LEU A 1 227 ? 42.927 10.197 11.996 1.00 96.25 227 LEU A O 1
ATOM 1809 N N . VAL A 1 228 ? 41.704 10.444 10.126 1.00 97.06 228 VAL A N 1
ATOM 1810 C CA . VAL A 1 228 ? 42.506 9.533 9.299 1.00 97.06 228 VAL A CA 1
ATOM 1811 C C . VAL A 1 228 ? 43.956 10.016 9.200 1.00 97.06 228 VAL A C 1
ATOM 1813 O O . VAL A 1 228 ? 44.874 9.225 9.404 1.00 97.06 228 VAL A O 1
ATOM 1816 N N . ILE A 1 229 ? 44.185 11.313 8.966 1.00 97.00 229 ILE A N 1
ATOM 1817 C CA . ILE A 1 229 ? 45.538 11.894 8.921 1.00 97.00 229 ILE A CA 1
ATOM 1818 C C . ILE A 1 229 ? 46.261 11.710 10.263 1.00 97.00 229 ILE A C 1
ATOM 1820 O O . ILE A 1 229 ? 47.402 11.252 10.283 1.00 97.00 229 ILE A O 1
ATOM 1824 N N . CYS A 1 230 ? 45.605 12.007 11.386 1.00 96.56 230 CYS A N 1
ATOM 1825 C CA . CYS A 1 230 ? 46.174 11.818 12.721 1.00 96.56 230 CYS A CA 1
ATOM 1826 C C . CYS A 1 230 ? 46.562 10.355 12.980 1.00 96.56 230 CYS A C 1
ATOM 1828 O O . CYS A 1 230 ? 47.638 10.095 13.520 1.00 96.56 230 CYS A O 1
ATOM 1830 N N . LEU A 1 231 ? 45.733 9.401 12.539 1.00 97.19 231 LEU A N 1
ATOM 1831 C CA . LEU A 1 231 ? 46.031 7.973 12.653 1.00 97.19 231 LEU A CA 1
ATOM 1832 C C . LEU A 1 231 ? 47.298 7.581 11.878 1.00 97.19 231 LEU A C 1
ATOM 1834 O O . LEU A 1 231 ? 48.125 6.838 12.404 1.00 97.19 231 LEU A O 1
ATOM 1838 N N . PHE A 1 232 ? 47.500 8.124 10.674 1.00 96.50 232 PHE A N 1
ATOM 1839 C CA . PHE A 1 232 ? 48.729 7.903 9.901 1.00 96.50 232 PHE A CA 1
ATOM 1840 C C . PHE A 1 232 ? 49.959 8.602 10.493 1.00 96.50 232 PHE A C 1
ATOM 1842 O O . PHE A 1 232 ? 51.080 8.118 10.329 1.00 96.50 232 PHE A O 1
ATOM 1849 N N . LEU A 1 233 ? 49.776 9.716 11.204 1.00 96.38 233 LEU A N 1
ATOM 1850 C CA . LEU A 1 233 ? 50.871 10.432 11.858 1.00 96.38 233 LEU A CA 1
ATOM 1851 C C . LEU A 1 233 ? 51.333 9.762 13.159 1.00 96.38 233 LEU A C 1
ATOM 1853 O O . LEU A 1 233 ? 52.496 9.928 13.521 1.00 96.38 233 LEU A O 1
ATOM 1857 N N . PHE A 1 234 ? 50.501 8.967 13.841 1.00 96.31 234 PHE A N 1
ATOM 1858 C CA . PHE A 1 234 ? 50.899 8.272 15.073 1.00 96.31 234 PHE A CA 1
ATOM 1859 C C . PHE A 1 234 ? 52.181 7.425 14.960 1.00 96.31 234 PHE A C 1
ATOM 1861 O O . PHE A 1 234 ? 53.077 7.630 15.786 1.00 96.31 234 PHE A O 1
ATOM 1868 N N . PRO A 1 235 ? 52.346 6.512 13.978 1.00 96.50 235 PRO A N 1
ATOM 1869 C CA . PRO A 1 235 ? 53.584 5.742 13.849 1.00 96.50 235 PRO A CA 1
ATOM 1870 C C . PRO A 1 235 ? 54.791 6.631 13.519 1.00 96.50 235 PRO A C 1
ATOM 1872 O O . PRO A 1 235 ? 55.877 6.401 14.048 1.00 96.50 235 PRO A O 1
ATOM 1875 N N . VAL A 1 236 ? 54.602 7.680 12.710 1.00 95.81 236 VAL A N 1
ATOM 1876 C CA . VAL A 1 236 ? 55.667 8.633 12.352 1.00 95.81 236 VAL A CA 1
ATOM 1877 C C . VAL A 1 236 ? 56.136 9.404 13.584 1.00 95.81 236 VAL A C 1
ATOM 1879 O O . VAL A 1 236 ? 57.332 9.465 13.860 1.00 95.81 236 VAL A O 1
ATOM 1882 N N . VAL A 1 237 ? 55.203 9.948 14.365 1.00 96.12 237 VAL A N 1
ATOM 1883 C CA . VAL A 1 237 ? 55.503 10.689 15.597 1.00 96.12 237 VAL A CA 1
ATOM 1884 C C . VAL A 1 237 ? 56.154 9.772 16.633 1.00 96.12 237 VAL A C 1
ATOM 1886 O O . VAL A 1 237 ? 57.158 10.153 17.229 1.00 96.12 237 VAL A O 1
ATOM 1889 N N . SER A 1 238 ? 55.652 8.545 16.804 1.00 96.19 238 SER A N 1
ATOM 1890 C CA . SER A 1 238 ? 56.250 7.542 17.696 1.00 96.19 238 SER A CA 1
ATOM 1891 C C . SER A 1 238 ? 57.698 7.219 17.306 1.00 96.19 238 SER A C 1
ATOM 1893 O O . SER A 1 238 ? 58.600 7.249 18.149 1.00 96.19 238 SER A O 1
ATOM 1895 N N . PHE A 1 239 ? 57.955 7.004 16.012 1.00 96.44 239 PHE A N 1
ATOM 1896 C CA . PHE A 1 239 ? 59.298 6.759 15.492 1.00 96.44 239 PHE A CA 1
ATOM 1897 C C . PHE A 1 239 ? 60.236 7.955 15.712 1.00 96.44 239 PHE A C 1
ATOM 1899 O O . PHE A 1 239 ? 61.354 7.783 16.200 1.00 96.44 239 PHE A O 1
ATOM 1906 N N . LEU A 1 240 ? 59.778 9.179 15.431 1.00 95.62 240 LEU A N 1
ATOM 1907 C CA . LEU A 1 240 ? 60.553 10.399 15.680 1.00 95.62 240 LEU A CA 1
ATOM 1908 C C . LEU A 1 240 ? 60.885 10.565 17.169 1.00 95.62 240 LEU A C 1
ATOM 1910 O O . LEU A 1 240 ? 62.030 10.861 17.513 1.00 95.62 240 LEU A O 1
ATOM 1914 N N . MET A 1 241 ? 59.927 10.309 18.062 1.00 95.00 241 MET A N 1
ATOM 1915 C CA . MET A 1 241 ? 60.158 10.345 19.508 1.00 95.00 241 MET A CA 1
ATOM 1916 C C . MET A 1 241 ? 61.182 9.294 19.953 1.00 95.00 241 MET A C 1
ATOM 1918 O O . MET A 1 241 ? 62.070 9.605 20.752 1.00 95.00 241 MET A O 1
ATOM 1922 N N . ALA A 1 242 ? 61.130 8.080 19.400 1.00 95.75 242 ALA A N 1
ATOM 1923 C CA . ALA A 1 242 ? 62.123 7.042 19.668 1.00 95.75 242 ALA A CA 1
ATOM 1924 C C . ALA A 1 242 ? 63.536 7.463 19.220 1.00 95.75 242 ALA A C 1
ATOM 1926 O O . ALA A 1 242 ? 64.499 7.287 19.974 1.00 95.75 242 ALA A O 1
ATOM 1927 N N . LEU A 1 243 ? 63.669 8.089 18.042 1.00 95.50 243 LEU A N 1
ATOM 1928 C CA . LEU A 1 243 ? 64.944 8.628 17.550 1.00 95.50 243 LEU A CA 1
ATOM 1929 C C . LEU A 1 243 ? 65.496 9.737 18.454 1.00 95.50 243 LEU A C 1
ATOM 1931 O O . LEU A 1 243 ? 66.689 9.739 18.771 1.00 95.50 243 LEU A O 1
ATOM 1935 N N . VAL A 1 244 ? 64.641 10.654 18.912 1.00 95.38 244 VAL A N 1
ATOM 1936 C CA . VAL A 1 244 ? 65.024 11.732 19.837 1.00 95.38 244 VAL A CA 1
ATOM 1937 C C . VAL A 1 244 ? 65.532 11.155 21.161 1.00 95.38 244 VAL A C 1
ATOM 1939 O O . VAL A 1 244 ? 66.611 11.528 21.630 1.00 95.38 244 VAL A O 1
ATOM 1942 N N . VAL A 1 245 ? 64.817 10.188 21.744 1.00 95.62 245 VAL A N 1
ATOM 1943 C CA . VAL A 1 245 ? 65.246 9.507 22.976 1.00 95.62 245 VAL A CA 1
ATOM 1944 C C . VAL A 1 245 ? 66.577 8.778 22.769 1.00 95.62 245 VAL A C 1
ATOM 1946 O O . VAL A 1 245 ? 67.470 8.887 23.615 1.00 95.62 245 VAL A O 1
ATOM 1949 N N . ALA A 1 246 ? 66.755 8.081 21.644 1.00 93.94 246 ALA A N 1
ATOM 1950 C CA . ALA A 1 246 ? 68.008 7.408 21.308 1.00 93.94 246 ALA A CA 1
ATOM 1951 C C . ALA A 1 246 ? 69.181 8.401 21.189 1.00 93.94 246 ALA A C 1
ATOM 1953 O O . ALA A 1 246 ? 70.261 8.152 21.736 1.00 93.94 246 ALA A O 1
ATOM 1954 N N . TYR A 1 247 ? 68.965 9.556 20.551 1.00 93.75 247 TYR A N 1
ATOM 1955 C CA . TYR A 1 247 ? 69.957 10.627 20.442 1.00 93.75 247 TYR A CA 1
ATOM 1956 C C . TYR A 1 247 ? 70.370 11.177 21.815 1.00 93.75 247 TYR A C 1
ATOM 1958 O O . TYR A 1 247 ? 71.566 11.245 22.123 1.00 93.75 247 TYR A O 1
ATOM 1966 N N . PHE A 1 248 ? 69.405 11.508 22.681 1.00 92.12 248 PHE A N 1
ATOM 1967 C CA . PHE A 1 248 ? 69.694 12.009 24.027 1.00 92.12 248 PHE A CA 1
ATOM 1968 C C . PHE A 1 248 ? 70.397 10.966 24.903 1.00 92.12 248 PHE A C 1
ATOM 1970 O O . PHE A 1 248 ? 71.354 11.309 25.603 1.00 92.12 248 PHE A O 1
ATOM 1977 N N . ARG A 1 249 ? 69.997 9.688 24.830 1.00 89.88 249 ARG A N 1
ATOM 1978 C CA . ARG A 1 249 ? 70.683 8.587 25.530 1.00 89.88 249 ARG A CA 1
ATOM 1979 C C . ARG A 1 249 ? 72.129 8.441 25.058 1.00 89.88 249 ARG A C 1
ATOM 1981 O O . ARG A 1 249 ? 73.027 8.381 25.895 1.00 89.88 249 ARG A O 1
ATOM 1988 N N . LYS A 1 250 ? 72.376 8.485 23.743 1.00 89.62 250 LYS A N 1
ATOM 1989 C CA . LYS A 1 250 ? 73.728 8.448 23.158 1.00 89.62 250 LYS A CA 1
ATOM 1990 C C . LYS A 1 250 ? 74.576 9.644 23.600 1.00 89.62 250 LYS A C 1
ATOM 1992 O O . LYS A 1 250 ? 75.740 9.472 23.954 1.00 89.62 250 LYS A O 1
ATOM 1997 N N . SER A 1 251 ? 74.004 10.848 23.622 1.00 83.44 251 SER A N 1
ATOM 1998 C CA . SER A 1 251 ? 74.679 12.066 24.093 1.00 83.44 251 SER A CA 1
ATOM 1999 C C . SER A 1 251 ? 75.046 11.985 25.582 1.00 83.44 251 SER A C 1
ATOM 2001 O O . SER A 1 251 ? 76.190 12.256 25.958 1.00 83.44 251 SER A O 1
ATOM 2003 N N . LYS A 1 252 ? 74.117 11.529 26.436 1.00 84.50 252 LYS A N 1
ATOM 2004 C CA . LYS A 1 252 ? 74.358 11.327 27.873 1.00 84.50 252 LYS A CA 1
ATOM 2005 C C . LYS A 1 252 ? 75.416 10.245 28.117 1.00 84.50 252 LYS A C 1
ATOM 2007 O O . LYS A 1 252 ? 76.321 10.466 28.916 1.00 84.50 252 LYS A O 1
ATOM 2012 N N . PHE A 1 253 ? 75.361 9.130 27.386 1.00 80.06 253 PHE A N 1
ATOM 2013 C CA . PHE A 1 253 ? 76.355 8.055 27.455 1.00 80.06 253 PHE A CA 1
ATOM 2014 C C . PHE A 1 253 ? 77.760 8.536 27.058 1.00 80.06 253 PHE A C 1
ATOM 2016 O O . PHE A 1 253 ? 78.719 8.292 27.785 1.00 80.06 253 PHE A O 1
ATOM 2023 N N . LYS A 1 254 ? 77.885 9.330 25.983 1.00 79.50 254 LYS A N 1
ATOM 2024 C CA . LYS A 1 254 ? 79.158 9.972 25.607 1.00 79.50 254 LYS A CA 1
ATOM 2025 C C . LYS A 1 254 ? 79.686 10.924 26.690 1.00 79.50 254 LYS A C 1
ATOM 2027 O O . LYS A 1 254 ? 80.892 10.966 26.924 1.00 79.50 254 LYS A O 1
ATOM 2032 N N . LYS A 1 255 ? 78.814 11.681 27.372 1.00 76.31 255 LYS A N 1
ATOM 2033 C CA . LYS A 1 255 ? 79.210 12.523 28.520 1.00 76.31 255 LYS A CA 1
ATOM 2034 C C . LYS A 1 255 ? 79.674 11.687 29.722 1.00 76.31 255 LYS A C 1
ATOM 2036 O O . LYS A 1 255 ? 80.636 12.082 30.372 1.00 76.31 255 LYS A O 1
ATOM 2041 N N . PHE A 1 256 ? 79.039 10.544 29.996 1.00 72.81 256 PHE A N 1
ATOM 2042 C CA . PHE A 1 256 ? 79.490 9.607 31.032 1.00 72.81 256 PHE A CA 1
ATOM 2043 C C . PHE A 1 256 ? 80.851 8.989 30.702 1.00 72.81 256 PHE A C 1
ATOM 2045 O O . PHE A 1 256 ? 81.728 9.012 31.557 1.00 72.81 256 PHE A O 1
ATOM 2052 N N . GLN A 1 257 ? 81.080 8.533 29.466 1.00 72.62 257 GLN A N 1
ATOM 2053 C CA . GLN A 1 257 ? 82.390 8.015 29.047 1.00 72.62 257 GLN A CA 1
ATOM 2054 C C . GLN A 1 257 ? 83.503 9.065 29.151 1.00 72.62 257 GLN A C 1
ATOM 2056 O O . GLN A 1 257 ? 84.603 8.730 29.564 1.00 72.62 257 GLN A O 1
ATOM 2061 N N . LYS A 1 258 ? 83.229 10.345 28.860 1.00 69.81 258 LYS A N 1
ATOM 2062 C CA . LYS A 1 258 ? 84.209 11.426 29.083 1.00 69.81 258 LYS A CA 1
ATOM 2063 C C . LYS A 1 258 ? 84.502 11.702 30.564 1.00 69.81 258 LYS A C 1
ATOM 2065 O O . LYS A 1 258 ? 85.589 12.173 30.867 1.00 69.81 258 LYS A O 1
ATOM 2070 N N . ARG A 1 259 ? 83.560 11.429 31.476 1.00 60.38 259 ARG A N 1
ATOM 2071 C CA . ARG A 1 259 ? 83.786 11.513 32.933 1.00 60.38 259 ARG A CA 1
ATOM 2072 C C . ARG A 1 259 ? 84.483 10.268 33.494 1.00 60.38 259 ARG A C 1
ATOM 2074 O O . ARG A 1 259 ? 85.255 10.409 34.429 1.00 60.38 259 ARG A O 1
ATOM 2081 N N . GLY A 1 260 ? 84.236 9.089 32.920 1.00 56.09 260 GLY A N 1
ATOM 2082 C CA . GLY A 1 260 ? 84.897 7.833 33.293 1.00 56.09 260 GLY A CA 1
ATOM 2083 C C . GLY A 1 260 ? 86.302 7.677 32.703 1.00 56.09 260 GLY A C 1
ATOM 2084 O O . GLY A 1 260 ? 87.186 7.187 33.376 1.00 56.09 260 GLY A O 1
ATOM 2085 N N . GLY A 1 261 ? 86.561 8.175 31.491 1.00 51.34 261 GLY A N 1
ATOM 2086 C CA . GLY A 1 261 ? 87.886 8.123 30.855 1.00 51.34 261 GLY A CA 1
ATOM 2087 C C . GLY A 1 261 ? 88.919 9.106 31.421 1.00 51.34 261 GLY A C 1
ATOM 2088 O O . GLY A 1 261 ? 90.046 9.132 30.941 1.00 51.34 261 GLY A O 1
ATOM 2089 N N . ALA A 1 262 ? 88.543 9.925 32.409 1.00 49.25 262 ALA A N 1
ATOM 2090 C CA . ALA A 1 262 ? 89.476 10.759 33.167 1.00 49.25 262 ALA A CA 1
ATOM 2091 C C . ALA A 1 262 ? 90.017 10.054 34.426 1.00 49.25 262 ALA A C 1
ATOM 2093 O O . ALA A 1 262 ? 90.966 10.556 35.014 1.00 49.25 262 ALA A O 1
ATOM 2094 N N . ASN A 1 263 ? 89.455 8.903 34.816 1.00 48.56 263 ASN A N 1
ATOM 2095 C CA . ASN A 1 263 ? 89.940 8.092 35.925 1.00 48.56 263 ASN A CA 1
ATOM 2096 C C . ASN A 1 263 ? 89.914 6.610 35.534 1.00 48.56 263 ASN A C 1
ATOM 20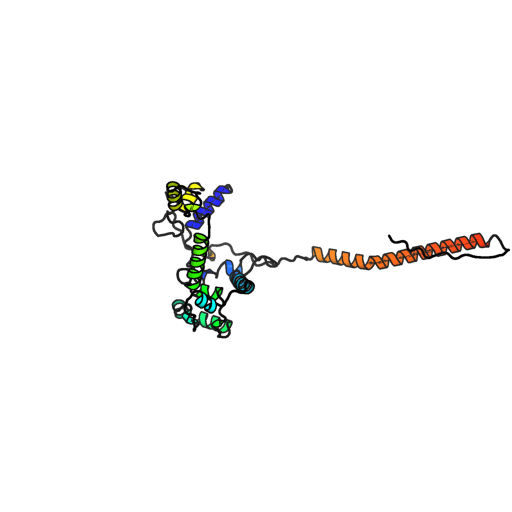98 O O . ASN A 1 263 ? 88.851 6.003 35.446 1.00 48.56 263 ASN A O 1
ATOM 2102 N N . ASP A 1 264 ? 91.121 6.065 35.425 1.00 40.19 264 ASP A N 1
ATOM 2103 C CA . ASP A 1 264 ? 91.486 4.675 35.697 1.00 40.19 264 ASP A CA 1
ATOM 2104 C C . ASP A 1 264 ? 91.864 3.797 34.489 1.00 40.19 264 ASP A C 1
ATOM 2106 O O . ASP A 1 264 ? 91.111 3.563 33.544 1.00 40.19 264 ASP A O 1
ATOM 2110 N N . THR A 1 265 ? 93.110 3.333 34.559 1.00 41.62 265 THR A N 1
ATOM 2111 C CA . THR A 1 265 ? 93.791 2.401 33.657 1.00 41.62 265 THR A CA 1
ATOM 2112 C C . THR A 1 265 ? 94.105 1.171 34.504 1.00 41.62 265 THR A C 1
ATOM 2114 O O . THR A 1 265 ? 94.463 1.340 35.665 1.00 41.62 265 THR A O 1
ATOM 2117 N N . THR A 1 266 ? 94.109 -0.029 33.901 1.00 37.91 266 THR A N 1
ATOM 2118 C CA . THR A 1 266 ? 94.538 -1.334 34.482 1.00 37.91 266 THR A CA 1
ATOM 2119 C C . THR A 1 266 ? 93.599 -1.916 35.568 1.00 37.91 266 THR A C 1
ATOM 2121 O O . THR A 1 266 ? 93.276 -1.229 36.515 1.00 37.91 266 THR A O 1
ATOM 2124 N N . LYS A 1 267 ? 93.104 -3.171 35.559 1.00 33.41 267 LYS A N 1
ATOM 2125 C CA . LYS A 1 267 ? 93.558 -4.477 35.021 1.00 33.41 267 LYS A CA 1
ATOM 2126 C C . LYS A 1 267 ? 92.392 -5.515 34.948 1.00 33.41 267 LYS A C 1
ATOM 2128 O O . LYS A 1 267 ? 91.402 -5.383 35.655 1.00 33.41 267 LYS A O 1
ATOM 2133 N N . GLU A 1 268 ? 92.582 -6.535 34.103 1.00 32.84 268 GLU A N 1
ATOM 2134 C CA . GLU A 1 268 ? 91.856 -7.818 33.841 1.00 32.84 268 GLU A CA 1
ATOM 2135 C C . GLU A 1 268 ? 91.645 -8.782 35.053 1.00 32.84 268 GLU A C 1
ATOM 2137 O O . GLU A 1 268 ? 92.231 -8.493 36.099 1.00 32.84 268 GLU A O 1
ATOM 2142 N N . PRO A 1 269 ? 91.029 -10.006 34.934 1.00 52.78 269 PRO A N 1
ATOM 2143 C CA . PRO A 1 269 ? 90.155 -10.606 33.887 1.00 52.78 269 PRO A CA 1
ATOM 2144 C C . PRO A 1 269 ? 88.966 -11.506 34.392 1.00 52.78 269 PRO A C 1
ATOM 2146 O O . PRO A 1 269 ? 88.836 -11.822 35.569 1.00 52.78 269 PRO A O 1
ATOM 2149 N N . ALA A 1 270 ? 88.209 -12.032 33.408 1.00 35.81 270 ALA A N 1
ATOM 2150 C CA . ALA A 1 270 ? 87.623 -13.390 33.293 1.00 35.81 270 ALA A CA 1
ATOM 2151 C C . ALA A 1 270 ? 86.171 -13.736 33.739 1.00 35.81 270 ALA A C 1
ATOM 2153 O O . ALA A 1 270 ? 85.785 -13.643 34.895 1.00 35.81 270 ALA A O 1
ATOM 2154 N N . ALA A 1 271 ? 85.488 -14.350 32.754 1.00 34.47 271 ALA A N 1
ATOM 2155 C CA . ALA A 1 271 ? 84.538 -15.474 32.805 1.00 34.47 271 ALA A CA 1
ATOM 2156 C C . ALA A 1 271 ? 83.051 -15.259 33.176 1.00 34.47 271 ALA A C 1
ATOM 2158 O O . ALA A 1 271 ? 82.680 -15.131 34.333 1.00 34.47 271 ALA A O 1
ATOM 2159 N N . GLY A 1 272 ? 82.199 -15.467 32.159 1.00 31.19 272 GLY A N 1
ATOM 2160 C CA . GLY A 1 272 ? 81.098 -16.437 32.233 1.00 31.19 272 GLY A CA 1
ATOM 2161 C C . GLY A 1 272 ? 79.709 -15.946 32.660 1.00 31.19 272 GLY A C 1
ATOM 2162 O O . GLY A 1 272 ? 79.499 -15.564 33.801 1.00 31.19 272 GLY A O 1
ATOM 2163 N N . ILE A 1 273 ? 78.744 -16.145 31.753 1.00 36.06 273 ILE A N 1
ATOM 2164 C CA . ILE A 1 273 ? 77.418 -16.778 31.942 1.00 36.06 273 ILE A CA 1
ATOM 2165 C C . ILE A 1 273 ? 76.308 -16.053 31.152 1.00 36.06 273 ILE A C 1
ATOM 2167 O O . ILE A 1 273 ? 76.058 -14.858 31.262 1.00 36.06 273 ILE A O 1
ATOM 2171 N N . THR A 1 274 ? 75.660 -16.876 30.333 1.00 38.03 274 THR A N 1
ATOM 2172 C CA . THR A 1 274 ? 74.411 -16.752 29.572 1.00 38.03 274 THR A CA 1
ATOM 2173 C C . THR A 1 274 ? 73.236 -16.103 30.313 1.00 38.03 274 THR A C 1
ATOM 2175 O O . THR A 1 274 ? 72.968 -16.443 31.461 1.00 38.03 274 THR A O 1
ATOM 2178 N N . GLY A 1 275 ? 72.452 -15.277 29.605 1.00 36.53 275 GLY A N 1
ATOM 2179 C CA . GLY A 1 275 ? 71.215 -14.664 30.105 1.00 36.53 275 GLY A CA 1
ATOM 2180 C C . GLY A 1 275 ? 70.121 -14.545 29.038 1.00 36.53 275 GLY A C 1
ATOM 2181 O O . GLY A 1 275 ? 70.017 -13.534 28.356 1.00 36.53 275 GLY A O 1
ATOM 2182 N N . VAL A 1 276 ? 69.379 -15.644 28.895 1.00 37.62 276 VAL A N 1
ATOM 2183 C CA . VAL A 1 276 ? 67.960 -15.842 28.534 1.00 37.62 276 VAL A CA 1
ATOM 2184 C C . VAL A 1 276 ? 67.142 -14.629 28.046 1.00 37.62 276 VAL A C 1
ATOM 2186 O O . VAL A 1 276 ? 66.966 -13.633 28.743 1.00 37.62 276 VAL A O 1
ATOM 2189 N N . TYR A 1 277 ? 66.526 -14.809 26.871 1.00 38.31 277 TYR A N 1
ATOM 2190 C CA . TYR A 1 277 ? 65.404 -14.023 26.355 1.00 38.31 277 TYR A CA 1
ATOM 2191 C C . TYR A 1 277 ? 64.209 -14.084 27.310 1.00 38.31 277 TYR A C 1
ATOM 2193 O O . TYR A 1 277 ? 63.655 -15.161 27.529 1.00 38.31 277 TYR A O 1
ATOM 2201 N N . GLN A 1 278 ? 63.753 -12.933 27.804 1.00 36.38 278 GLN A N 1
ATOM 2202 C CA . GLN A 1 278 ? 62.450 -12.824 28.451 1.00 36.38 278 GLN A CA 1
ATOM 2203 C C . GLN A 1 278 ? 61.540 -11.922 27.620 1.00 36.38 278 GLN A C 1
ATOM 2205 O O . GLN A 1 278 ? 61.710 -10.706 27.539 1.00 36.38 278 GLN A O 1
ATOM 2210 N N . VAL A 1 279 ? 60.582 -12.581 26.973 1.00 38.28 279 VAL A N 1
ATOM 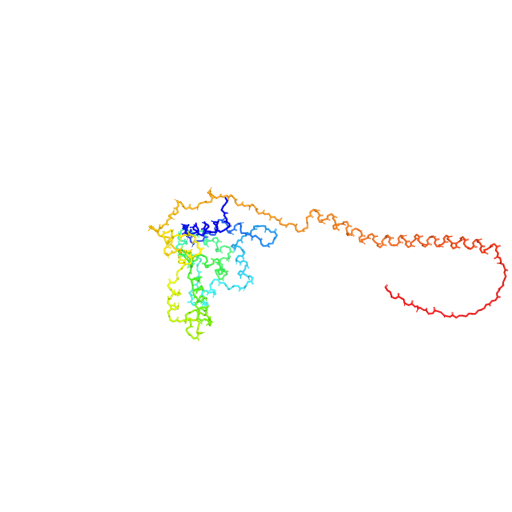2211 C CA . VAL A 1 279 ? 59.357 -11.997 26.433 1.00 38.28 279 VAL A CA 1
ATOM 2212 C C . VAL A 1 279 ? 58.594 -11.371 27.599 1.00 38.28 279 VAL A C 1
ATOM 2214 O O . VAL A 1 279 ? 58.302 -12.055 28.578 1.00 38.28 279 VAL A O 1
ATOM 2217 N N . ILE A 1 280 ? 58.262 -10.085 27.495 1.00 39.22 280 ILE A N 1
ATOM 2218 C CA . ILE A 1 280 ? 57.246 -9.455 28.339 1.00 39.22 280 ILE A CA 1
ATOM 2219 C C . ILE A 1 280 ? 56.183 -8.896 27.402 1.00 39.22 280 ILE A C 1
ATOM 2221 O O . ILE A 1 280 ? 56.426 -7.960 26.644 1.00 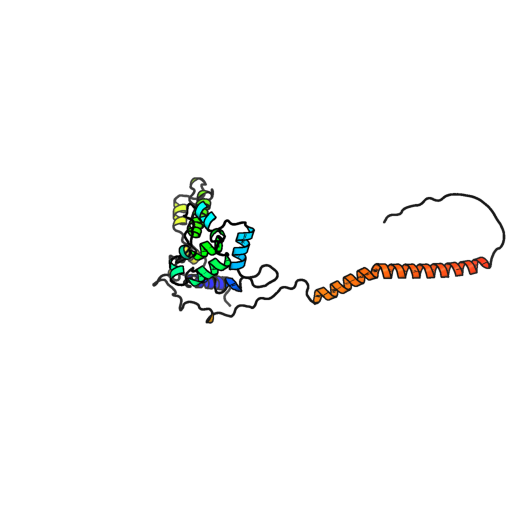39.22 280 ILE A O 1
ATOM 2225 N N . VAL A 1 281 ? 55.026 -9.550 27.451 1.00 35.81 281 VAL A N 1
ATOM 2226 C CA . VAL A 1 281 ? 53.742 -9.076 26.945 1.00 35.81 281 VAL A CA 1
ATOM 2227 C C . VAL A 1 281 ? 53.172 -8.114 27.983 1.00 35.81 281 VAL A C 1
ATOM 2229 O O . VAL A 1 281 ? 53.067 -8.498 29.145 1.00 35.81 281 VAL A O 1
ATOM 2232 N N . PHE A 1 282 ? 52.803 -6.911 27.549 1.00 39.94 282 PHE A N 1
ATOM 2233 C CA . PHE A 1 282 ? 51.592 -6.193 27.952 1.00 39.94 282 PHE A CA 1
ATOM 2234 C C . PHE A 1 282 ? 51.164 -5.306 26.784 1.00 39.94 282 PHE A C 1
ATOM 2236 O O . PHE A 1 282 ? 52.057 -4.654 26.194 1.00 39.94 282 PHE A O 1
#

Organism: Oncorhynchus mykiss (NCBI:txid8022)

Foldseek 3Di:
DQDPQSVVLVVVLVVLQADQDFLALCSLVDPQQWANQDPPFKRGDGNLVVVQVVCVVVVPAAQQVLCVVLVHHGDDAQCVLDVVCCVVCVVVSVVVCVVVVVDNNRHHNSVSQNNQGDRDTHPSVVSVVVVVVVCCQVVDPVNVPNVVNVPDDPVRSVVVVPDDVLNVSVVSHVDDSQQADPHSVDDDPPHHDHDPDNDDPVVDDDRDDMDTDDPCDPVNVVVVVVVVVVVVCVVVVVVVVVVVVVVVVVVVVVVVVVVPVVDDDDDDDDDDDDDDDDDDDD

Secondary structure (DSSP, 8-state):
---HHHHHHHHHHHHTTS-PPP-STTGGGTTHHHHEEPSSSBSEE-HHHHHHHHHHHTTPPBHHHHHHHTTPPPP-SGGGS-HHHHHH-HHHHHHHHHHTTT-GGG-BHHHHHHHT-SSSS-HHHHHHHHHHHHHHHHH-TT-TT-GGG--S-HHHHHHHHH--HHHHHHHHSS--GGGS-TTTTS--TTSSS--SS---GGGSPPPPPP-B--SS-HHHHHHHHHHHHHHHHHHHHHHHHHHHHHHHHHHHHHHHHHHHTTS-------------------

Radius of gyration: 39.16 Å; chains: 1; bounding box: 124×49×62 Å

Sequence (282 aa):
MLNTTGVVDLIINKIKVIKVINIDVYWWAFSPLDYMYGPLRFSRSDLVALTVQRGRDFGLPSYNQVREGLGLVPVERWGDVNPQLNTTNPQLFRDLADLYHGDISKLELFPGGLLESVDGPGQVFSTIILDQFNRIRNGDRFWFENTQNGLFTAEELQAIRNTTFHDVITAVTGAEAEDIQKRVFFWKDGDPCPQPSQVTTSELHPCTNATKLNYFDAGSKAGFGILVICLFLFPVVSFLMALVVAYFRKSKFKKFQKRGGANDTTKEPAAGITGVYQVIVF